Protein AF-0000000084918986 (afdb_homodimer)

Radius of gyration: 19.32 Å; Cα contacts (8 Å, |Δi|>4): 609; chains: 2; bounding box: 44×56×52 Å

Organism: Cellulophaga lytica (strain ATCC 23178 / DSM 7489 / JCM 8516 / NBRC 14961 / NCIMB 1423 / VKM B-1433 / Cy l20) (NCBI:txid867900)

Secondary structure (DSSP, 8-state):
-HHHHHHHHHHHHHHHHHHHHHHHHHGGGS-SHHHHHHHHHHHHHHHHHHHHS---SHHHHHHHHHHHHHHHHHHHHHHHHHHTS---HHHHHHHHHHHHTTHHHHS---TTGGGHHHHHHHHHHHHT--TTT--SHHHHHHHHHHHHHHHHHTTTSSTT-TTHHHHHHHHHHHHHHHHHHHHH-/-HHHHHHHHHHHHHHHHHHHHHHHHHTSSS--HHHHHHHHHHHHHHHHHHHHS---HHHHHHHHHHHHHHHHHHHHHHHHHHHTS---HHHHHHHHHHHHTTHHHHS---TTGGGHHHHHHHHHHHHT--TTT--SHHHHHHHHHHHHHHHHHTTTSSTT-TTHHHHHHHHHHHHHHHHHHHHH-

pLDDT: mean 74.97, std 22.88, range [33.72, 98.75]

Foldseek 3Di:
DLVVVLQVLLVVLLVLLVVLLVVCVVCVVPDDDVSVVSLVVSVVSLVVSVVSPPPPDDPLVVLLVVLLVLLLVLQVQLLCCCPVVVDQLVRSLVVQLVVLCCQCVVDPNDPSSNCNSVSSSLSSLLNSDDCVLVVDSVLSNQLSNQLSSSCSSCVVPCVPPPCPSNSSSVSSSSSSSVVVVVVVD/DLVVVLQVLLVVLLVLLVVLLVVCVVPVPPPCCVSVVSLVVNVVSLVVSVPSNPCPDDPLVVLLVVLLVLLLVLQVQLLCCCPVVVDQLVRSLVVQLVVLCCQCVVDPNDPSSNCNSVSSSLSSLLNSDDCVLVVDSVLSNQLSNQLSSSCSSCVVPCVPPPCPSNSSSVSSSSVSSVVVVVVVD

Solvent-accessible surface area (backbone atoms only — not comparable to full-atom values): 17778 Å² total; per-residue (Å²): 114,66,70,60,49,45,51,45,42,40,36,46,40,53,17,44,46,37,33,44,50,21,47,43,61,53,42,56,81,57,90,71,64,62,61,49,50,48,50,50,48,42,52,48,45,50,51,48,47,59,67,63,41,78,67,71,65,75,78,54,48,57,54,48,52,48,40,24,50,34,6,37,50,21,14,52,56,16,29,44,34,27,75,73,67,67,35,54,46,57,35,19,28,12,49,54,20,39,60,40,47,46,44,40,80,75,40,82,81,42,78,68,44,66,44,45,36,60,27,21,37,26,10,10,26,39,15,36,31,30,56,91,80,40,77,46,69,65,52,50,50,46,12,17,48,46,17,19,50,46,48,63,64,35,58,86,51,66,66,50,46,19,13,46,50,17,33,36,13,25,50,9,42,52,49,34,50,51,50,53,55,61,69,73,105,116,65,72,61,49,41,44,40,38,26,27,49,47,55,16,44,42,35,39,48,47,32,48,51,68,66,47,64,85,58,95,57,62,63,57,55,51,48,51,52,47,47,53,47,44,52,49,45,43,60,64,62,38,80,66,71,65,76,76,54,50,55,54,48,52,50,39,24,50,35,6,37,50,22,14,52,55,15,30,45,35,27,75,75,68,66,35,53,46,57,34,21,28,13,50,53,21,40,59,39,47,47,45,41,79,73,39,81,81,42,78,68,43,65,45,45,36,60,28,21,37,27,10,10,28,38,15,36,32,31,56,92,80,39,76,46,69,66,51,52,51,48,11,16,48,46,18,18,51,45,48,63,54,29,60,83,42,66,67,51,46,16,13,45,50,18,34,36,12,26,38,10,41,46,49,32,51,50,51,53,55,60,68,73,105

Sequence (370 aa):
MIKKRVKQLTFSLIILCHLGFLAAILFEKQNNYLVFGFLILALVLLLVTYKKTPVSAKSHTFEHFLTVAFVFLGAIITYVLHTTFNFSTVLAASTVGLLVSFVPNLIKNNTVVNTIPTAVYCGAFVGMTNVSVAPDYVFIALASVFTGLLLVGSKDSFHGVGGKLGTLAFGGVVLAFFITFLLSKMIKKRVKQLTFSLIILCHLGFLAAILFEKQNNYLVFGFLILALVLLLVTYKKTPVSAKSHTFEHFLTVAFVFLGAIITYVLHTTFNFSTVLAASTVGLLVSFVPNLIKNNTVVNTIPTAVYCGAFVGMTNVSVAPDYVFIALASVFTGLLLVGSKDSFHGVGGKLGTLAFGGVVLAFFITFLLSK

Structure (mmCIF, N/CA/C/O backbone):
data_AF-0000000084918986-model_v1
#
loop_
_entity.id
_entity.type
_entity.pdbx_description
1 polymer 'Membrane protein'
#
loop_
_atom_site.group_PDB
_atom_site.id
_atom_site.type_symbol
_atom_site.label_atom_id
_atom_site.label_alt_id
_atom_site.label_comp_id
_atom_site.label_asym_id
_atom_site.label_entity_id
_atom_site.label_seq_id
_atom_site.pdbx_PDB_ins_code
_atom_site.Cartn_x
_atom_site.Cartn_y
_atom_site.Cartn_z
_atom_site.occupancy
_atom_site.B_iso_or_equiv
_atom_site.auth_seq_id
_atom_site.auth_comp_id
_atom_site.auth_asym_id
_atom_site.auth_atom_id
_atom_site.pdbx_PDB_model_num
ATOM 1 N N . MET A 1 1 ? 1.721 30.422 -5.203 1 43.25 1 MET A N 1
ATOM 2 C CA . MET A 1 1 ? 1.725 29.984 -6.602 1 43.25 1 MET A CA 1
ATOM 3 C C . MET A 1 1 ? 2.658 28.797 -6.801 1 43.25 1 MET A C 1
ATOM 5 O O . MET A 1 1 ? 2.311 27.844 -7.492 1 43.25 1 MET A O 1
ATOM 9 N N . ILE A 1 2 ? 3.77 28.766 -6.133 1 42.09 2 ILE A N 1
ATOM 10 C CA . ILE A 1 2 ? 4.828 27.766 -6.277 1 42.09 2 ILE A CA 1
ATOM 11 C C . ILE A 1 2 ? 4.406 26.469 -5.609 1 42.09 2 ILE A C 1
ATOM 13 O O . ILE A 1 2 ? 4.602 25.375 -6.164 1 42.09 2 ILE A O 1
ATOM 17 N N . LYS A 1 3 ? 3.799 26.641 -4.469 1 45.22 3 LYS A N 1
ATOM 18 C CA . LYS A 1 3 ? 3.35 25.453 -3.742 1 45.22 3 LYS A CA 1
ATOM 19 C C . LYS A 1 3 ? 2.305 24.688 -4.547 1 45.22 3 LYS A C 1
ATOM 21 O O . LYS A 1 3 ? 2.297 23.453 -4.543 1 45.22 3 LYS A O 1
ATOM 26 N N . LYS A 1 4 ? 1.514 25.422 -5.258 1 49.19 4 LYS A N 1
ATOM 27 C CA . LYS A 1 4 ? 0.458 24.812 -6.066 1 49.19 4 LYS A CA 1
ATOM 28 C C . LYS A 1 4 ? 1.043 24.047 -7.246 1 49.19 4 LYS A C 1
ATOM 30 O O . LYS A 1 4 ? 0.563 22.953 -7.586 1 49.19 4 LYS A O 1
ATOM 35 N N . ARG A 1 5 ? 2.104 24.516 -7.797 1 44.84 5 ARG A N 1
ATOM 36 C CA . ARG A 1 5 ? 2.697 23.906 -8.977 1 44.84 5 ARG A CA 1
ATOM 37 C C . ARG A 1 5 ? 3.467 22.641 -8.609 1 44.84 5 ARG A C 1
ATOM 39 O O . ARG A 1 5 ? 3.457 21.656 -9.359 1 44.84 5 ARG A O 1
ATOM 46 N N . VAL A 1 6 ? 3.982 22.656 -7.457 1 45.38 6 VAL A N 1
ATOM 47 C CA . VAL A 1 6 ? 4.75 21.5 -7.012 1 45.38 6 VAL A CA 1
ATOM 48 C C . VAL A 1 6 ? 3.803 20.328 -6.734 1 45.38 6 VAL A C 1
ATOM 50 O O . VAL A 1 6 ? 4.105 19.188 -7.074 1 45.38 6 VAL A O 1
ATOM 53 N N . LYS A 1 7 ? 2.695 20.703 -6.188 1 47.03 7 LYS A N 1
ATOM 54 C CA . LYS A 1 7 ? 1.688 19.672 -5.934 1 47.03 7 LYS A CA 1
ATOM 55 C C . LYS A 1 7 ? 1.174 19.078 -7.238 1 47.03 7 LYS A C 1
ATOM 57 O O . LYS A 1 7 ? 1 17.859 -7.34 1 47.03 7 LYS A O 1
ATOM 62 N N . GLN A 1 8 ? 1.012 19.938 -8.156 1 48.75 8 GLN A N 1
ATOM 63 C CA . GLN A 1 8 ? 0.524 19.484 -9.461 1 48.75 8 GLN A CA 1
ATOM 64 C C . GLN A 1 8 ? 1.557 18.594 -10.156 1 48.75 8 GLN A C 1
ATOM 66 O O . GLN A 1 8 ? 1.202 17.609 -10.789 1 48.75 8 GLN A O 1
ATOM 71 N N . LEU A 1 9 ? 2.713 18.953 -9.938 1 45.75 9 LEU A N 1
ATOM 72 C CA . LEU A 1 9 ? 3.783 18.219 -10.594 1 45.75 9 LEU A CA 1
ATOM 73 C C . LEU A 1 9 ? 3.961 16.844 -9.961 1 45.75 9 LEU A C 1
ATOM 75 O O . LEU A 1 9 ? 4.117 15.836 -10.664 1 45.75 9 LEU A O 1
ATOM 79 N N . THR A 1 10 ? 4.023 16.844 -8.688 1 44.16 10 THR A N 1
ATOM 80 C CA . THR A 1 10 ? 4.164 15.562 -8.008 1 44.16 10 THR A CA 1
ATOM 81 C C . THR A 1 10 ? 2.982 14.656 -8.328 1 44.16 10 THR A C 1
ATOM 83 O O . THR A 1 10 ? 3.166 13.461 -8.594 1 44.16 10 THR A O 1
ATOM 86 N N . PHE A 1 11 ? 1.889 15.258 -8.367 1 46.78 11 PHE A N 1
ATOM 87 C CA . PHE A 1 11 ? 0.681 14.523 -8.734 1 46.78 11 PHE A CA 1
ATOM 88 C C . PHE A 1 11 ? 0.771 14.008 -10.164 1 46.78 11 PHE A C 1
ATOM 90 O O . PHE A 1 11 ? 0.436 12.852 -10.43 1 46.78 11 PHE A O 1
ATOM 97 N N . SER A 1 12 ? 1.223 14.867 -10.992 1 43.94 12 SER A N 1
ATOM 98 C CA . SER A 1 12 ? 1.379 14.469 -12.383 1 43.94 12 SER A CA 1
ATOM 99 C C . SER A 1 12 ? 2.416 13.359 -12.531 1 43.94 12 SER A C 1
ATOM 101 O O . SER A 1 12 ? 2.236 12.43 -13.32 1 43.94 12 SER A O 1
ATOM 103 N N . LEU A 1 13 ? 3.355 13.406 -11.727 1 44.53 13 LEU A N 1
ATOM 104 C CA . LEU A 1 13 ? 4.418 12.414 -11.805 1 44.53 13 LEU A CA 1
ATOM 105 C C . LEU A 1 13 ? 3.938 11.062 -11.297 1 44.53 13 LEU A C 1
ATOM 107 O O . LEU A 1 13 ? 4.246 10.023 -11.891 1 44.53 13 LEU A O 1
ATOM 111 N N . ILE A 1 14 ? 3.227 11.125 -10.25 1 45.5 14 ILE A N 1
ATOM 112 C CA . ILE A 1 14 ? 2.686 9.875 -9.727 1 45.5 14 ILE A CA 1
ATOM 113 C C . ILE A 1 14 ? 1.724 9.266 -10.742 1 45.5 14 ILE A C 1
ATOM 115 O O . ILE A 1 14 ? 1.775 8.062 -11.008 1 45.5 14 ILE A O 1
ATOM 119 N N . ILE A 1 15 ? 0.958 10.125 -11.344 1 47.31 15 ILE A N 1
ATOM 120 C CA . ILE A 1 15 ? 0.033 9.656 -12.375 1 47.31 15 ILE A CA 1
ATOM 121 C C . ILE A 1 15 ? 0.816 9.117 -13.57 1 47.31 15 ILE A C 1
ATOM 123 O O . ILE A 1 15 ? 0.481 8.055 -14.109 1 47.31 15 ILE A O 1
ATOM 127 N N . LEU A 1 16 ? 1.76 9.859 -13.93 1 44.25 16 LEU A N 1
ATOM 128 C CA . LEU A 1 16 ? 2.57 9.43 -15.062 1 44.25 16 LEU A CA 1
ATOM 129 C C . LEU A 1 16 ? 3.258 8.102 -14.773 1 44.25 16 LEU A C 1
ATOM 131 O O . LEU A 1 16 ? 3.309 7.223 -15.633 1 44.25 16 LEU A O 1
ATOM 135 N N . CYS A 1 17 ? 3.768 7.934 -13.617 1 42.88 17 CYS A N 1
ATOM 136 C CA . CYS A 1 17 ? 4.434 6.68 -13.281 1 42.88 17 CYS A CA 1
ATOM 137 C C . CYS A 1 17 ? 3.434 5.531 -13.234 1 42.88 17 CYS A C 1
ATOM 139 O O . CYS A 1 17 ? 3.709 4.445 -13.758 1 42.88 17 CYS A O 1
ATOM 141 N N . HIS A 1 18 ? 2.279 5.797 -12.695 1 40.94 18 HIS A N 1
ATOM 142 C CA . HIS A 1 18 ? 1.279 4.734 -12.664 1 40.94 18 HIS A CA 1
ATOM 143 C C . HIS A 1 18 ? 0.779 4.402 -14.062 1 40.94 18 HIS A C 1
ATOM 145 O O . HIS A 1 18 ? 0.618 3.23 -14.406 1 40.94 18 HIS A O 1
ATOM 151 N N . LEU A 1 19 ? 0.587 5.477 -14.852 1 43.47 19 LEU A N 1
ATOM 152 C CA . LEU A 1 19 ? 0.164 5.266 -16.234 1 43.47 19 LEU A CA 1
ATOM 153 C C . LEU A 1 19 ? 1.256 4.562 -17.031 1 43.47 19 LEU A C 1
ATOM 155 O O . LEU A 1 19 ? 0.964 3.717 -17.875 1 43.47 19 LEU A O 1
ATOM 159 N N . GLY A 1 20 ? 2.43 5.031 -16.828 1 42.28 20 GLY A N 1
ATOM 160 C CA . GLY A 1 20 ? 3.529 4.355 -17.5 1 42.28 20 GLY A CA 1
ATOM 161 C C . GLY A 1 20 ? 3.617 2.881 -17.156 1 42.28 20 GLY A C 1
ATOM 162 O O . GLY A 1 20 ? 3.84 2.049 -18.047 1 42.28 20 GLY A O 1
ATOM 163 N N . PHE A 1 21 ? 3.492 2.551 -15.969 1 42.78 21 PHE A N 1
ATOM 164 C CA . PHE A 1 21 ? 3.539 1.161 -15.531 1 42.78 21 PHE A CA 1
ATOM 165 C C . PHE A 1 21 ? 2.418 0.351 -16.172 1 42.78 21 PHE A C 1
ATOM 167 O O . PHE A 1 21 ? 2.641 -0.769 -16.625 1 42.78 21 PHE A O 1
ATOM 174 N N . LEU A 1 22 ? 1.211 0.892 -16.078 1 40.31 22 LEU A N 1
ATOM 175 C CA . LEU A 1 22 ? 0.093 0.232 -16.75 1 40.31 22 LEU A CA 1
ATOM 176 C C . LEU A 1 22 ? 0.38 0.043 -18.234 1 40.31 22 LEU A C 1
ATOM 178 O O . LEU A 1 22 ? 0.102 -1.02 -18.797 1 40.31 22 LEU A O 1
ATOM 182 N N . ALA A 1 23 ? 0.811 1.113 -18.875 1 38.53 23 ALA A N 1
ATOM 183 C CA . ALA A 1 23 ? 1.188 0.997 -20.281 1 38.53 23 ALA A CA 1
ATOM 184 C C . ALA A 1 23 ? 2.238 -0.091 -20.484 1 38.53 23 ALA A C 1
ATOM 186 O O . ALA A 1 23 ? 2.174 -0.856 -21.453 1 38.53 23 ALA A O 1
ATOM 187 N N . ALA A 1 24 ? 3.184 -0.154 -19.641 1 42.16 24 ALA A N 1
ATOM 188 C CA . ALA A 1 24 ? 4.242 -1.15 -19.797 1 42.16 24 ALA A CA 1
ATOM 189 C C . ALA A 1 24 ? 3.684 -2.564 -19.672 1 42.16 24 ALA A C 1
ATOM 191 O O . ALA A 1 24 ? 4.113 -3.475 -20.375 1 42.16 24 ALA A O 1
ATOM 192 N N . ILE A 1 25 ?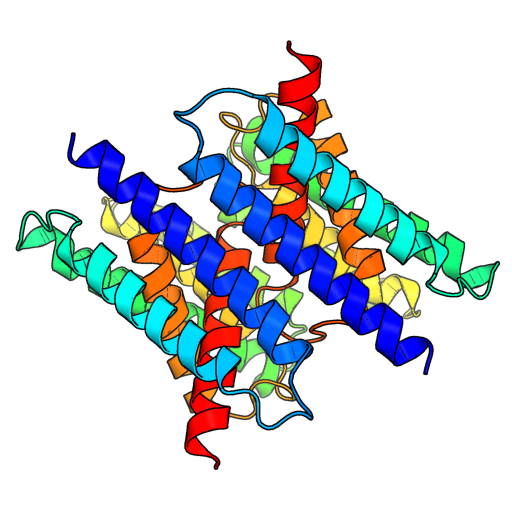 2.881 -2.779 -18.766 1 39.97 25 ILE A N 1
ATOM 193 C CA . ILE A 1 25 ? 2.236 -4.082 -18.625 1 39.97 25 ILE A CA 1
ATOM 194 C C . ILE A 1 25 ? 1.457 -4.418 -19.891 1 39.97 25 ILE A C 1
ATOM 196 O O . ILE A 1 25 ? 1.495 -5.555 -20.359 1 39.97 25 ILE A O 1
ATOM 200 N N . LEU A 1 26 ? 0.626 -3.469 -20.266 1 36.94 26 LEU A N 1
ATOM 201 C CA . LEU A 1 26 ? -0.193 -3.723 -21.453 1 36.94 26 LEU A CA 1
ATOM 202 C C . LEU A 1 26 ? 0.678 -3.881 -22.688 1 36.94 26 LEU A C 1
ATOM 204 O O . LEU A 1 26 ? 0.345 -4.656 -23.594 1 36.94 26 LEU A O 1
ATOM 208 N N . PHE A 1 27 ? 1.591 -3.002 -22.781 1 35.88 27 PHE A N 1
ATOM 209 C CA . PHE A 1 27 ? 2.441 -3.133 -23.969 1 35.88 27 PHE A CA 1
ATOM 210 C C . PHE A 1 27 ? 3.5 -4.207 -23.75 1 35.88 27 PHE A C 1
ATOM 212 O O . PHE A 1 27 ? 4.473 -4.285 -24.5 1 35.88 27 PHE A O 1
ATOM 219 N N . GLU A 1 28 ? 3.457 -4.887 -22.859 1 36.81 28 GLU A N 1
ATOM 220 C CA . GLU A 1 28 ? 4.449 -5.949 -22.719 1 36.81 28 GLU A CA 1
ATOM 221 C C . GLU A 1 28 ? 4.527 -6.797 -23.984 1 36.81 28 GLU A C 1
ATOM 223 O O . GLU A 1 28 ? 5.535 -7.461 -24.234 1 36.81 28 GLU A O 1
ATOM 228 N N . LYS A 1 29 ? 3.508 -7.055 -24.609 1 37.28 29 LYS A N 1
ATOM 229 C CA . LYS A 1 29 ? 3.854 -7.918 -25.734 1 37.28 29 LYS A CA 1
ATOM 230 C C . LYS A 1 29 ? 4.594 -7.141 -26.812 1 37.28 29 LYS A C 1
ATOM 232 O O . LYS A 1 29 ? 5.102 -7.73 -27.766 1 37.28 29 LYS A O 1
ATOM 237 N N . GLN A 1 30 ? 4.164 -5.82 -27.047 1 33.72 30 GLN A N 1
ATOM 238 C CA . GLN A 1 30 ? 4.785 -5.223 -28.219 1 33.72 30 GLN A CA 1
ATOM 239 C C . GLN A 1 30 ? 6.172 -4.676 -27.906 1 33.72 30 GLN A C 1
ATOM 241 O O . GLN A 1 30 ? 6.453 -4.332 -26.75 1 33.72 30 GLN A O 1
ATOM 246 N N . ASN A 1 31 ? 7.148 -4.422 -28.797 1 37.84 31 ASN A N 1
ATOM 247 C CA . ASN A 1 31 ? 8.523 -3.945 -28.906 1 37.84 31 ASN A CA 1
ATOM 248 C C . ASN A 1 31 ? 8.734 -2.664 -28.109 1 37.84 31 ASN A C 1
ATOM 250 O O . ASN A 1 31 ? 7.773 -1.976 -27.75 1 37.84 31 ASN A O 1
ATOM 254 N N . ASN A 1 32 ? 9.984 -1.828 -27.938 1 38.41 32 ASN A N 1
ATOM 255 C CA . ASN A 1 32 ? 11.039 -1.172 -27.172 1 38.41 32 ASN A CA 1
ATOM 256 C C . ASN A 1 32 ? 10.656 0.257 -26.797 1 38.41 32 ASN A C 1
ATOM 258 O O . ASN A 1 32 ? 10.852 0.681 -25.656 1 38.41 32 ASN A O 1
ATOM 262 N N . TYR A 1 33 ? 10.656 1.163 -27.656 1 43.88 33 TYR A N 1
ATOM 263 C CA . TYR A 1 33 ? 11.172 2.527 -27.594 1 43.88 33 TYR A CA 1
ATOM 264 C C . TYR A 1 33 ? 10.188 3.445 -26.875 1 43.88 33 TYR A C 1
ATOM 266 O O . TYR A 1 33 ? 10.602 4.391 -26.188 1 43.88 33 TYR A O 1
ATOM 274 N N . LEU A 1 34 ? 9.016 3.047 -26.906 1 42.09 34 LEU A N 1
ATOM 275 C CA . LEU A 1 34 ? 8.016 3.959 -26.375 1 42.09 34 LEU A CA 1
ATOM 276 C C . LEU A 1 34 ? 7.914 3.82 -24.859 1 42.09 34 LEU A C 1
ATOM 278 O O . LEU A 1 34 ? 7.758 4.816 -24.141 1 42.09 34 LEU A O 1
ATOM 282 N N . VAL A 1 35 ? 8.078 2.654 -24.453 1 46.78 35 VAL A N 1
ATOM 283 C CA . VAL A 1 35 ? 8.117 2.439 -23.016 1 46.78 35 VAL A CA 1
ATOM 284 C C . VAL A 1 35 ? 9.328 3.145 -22.422 1 46.78 35 VAL A C 1
ATOM 286 O O . VAL A 1 35 ? 9.234 3.773 -21.359 1 46.78 35 VAL A O 1
ATOM 289 N N . PHE A 1 36 ? 10.328 3.076 -23.25 1 44.75 36 PHE A N 1
ATOM 290 C CA . PHE A 1 36 ? 11.562 3.766 -22.875 1 44.75 36 PHE A CA 1
ATOM 291 C C . PHE A 1 36 ? 11.336 5.27 -22.797 1 44.75 36 PHE A C 1
ATOM 293 O O . PHE A 1 36 ? 11.812 5.93 -21.875 1 44.75 36 PHE A O 1
ATOM 300 N N . GLY A 1 37 ? 10.648 5.75 -23.766 1 45.75 37 GLY A N 1
ATOM 301 C CA . GLY A 1 37 ? 10.367 7.176 -23.766 1 45.75 37 GLY A CA 1
ATOM 302 C C . GLY A 1 37 ? 9.531 7.617 -22.578 1 45.75 37 GLY A C 1
ATOM 303 O O . GLY A 1 37 ? 9.82 8.641 -21.953 1 45.75 37 GLY A O 1
ATOM 304 N N . PHE A 1 38 ? 8.727 6.828 -22.203 1 46.78 38 PHE A N 1
ATOM 305 C CA . PHE A 1 38 ? 7.84 7.172 -21.094 1 46.78 38 PHE A CA 1
ATOM 306 C C . PHE A 1 38 ? 8.594 7.145 -19.766 1 46.78 38 PHE A C 1
ATOM 308 O O . PHE A 1 38 ? 8.383 8.016 -18.922 1 46.78 38 PHE A O 1
ATOM 315 N N . LEU A 1 39 ? 9.492 6.207 -19.734 1 46.97 39 LEU A N 1
ATOM 316 C CA . LEU A 1 39 ? 10.297 6.098 -18.516 1 46.97 39 LEU A CA 1
ATOM 317 C C . LEU A 1 39 ? 11.227 7.293 -18.375 1 46.97 39 LEU A C 1
ATOM 319 O O . LEU A 1 39 ? 11.391 7.832 -17.281 1 46.97 39 LEU A O 1
ATOM 323 N N . ILE A 1 40 ? 11.758 7.699 -19.484 1 50.25 40 ILE A N 1
ATOM 324 C CA . ILE A 1 40 ? 12.609 8.883 -19.5 1 50.25 40 ILE A CA 1
ATOM 325 C C . ILE A 1 40 ? 11.797 10.117 -19.094 1 50.25 40 ILE A C 1
ATOM 327 O O . ILE A 1 40 ? 12.25 10.938 -18.297 1 50.25 40 ILE A O 1
ATOM 331 N N . LEU A 1 41 ? 10.664 10.07 -19.531 1 49.53 41 LEU A N 1
ATOM 332 C CA . LEU A 1 41 ? 9.82 11.219 -19.234 1 49.53 41 LEU A CA 1
ATOM 333 C C . LEU A 1 41 ? 9.453 11.258 -17.75 1 49.53 41 LEU A C 1
ATOM 335 O O . LEU A 1 41 ? 9.492 12.32 -17.125 1 49.53 41 LEU A O 1
ATOM 339 N N . ALA A 1 42 ? 9.234 10.133 -17.266 1 46.94 42 ALA A N 1
ATOM 340 C CA . ALA A 1 42 ? 8.898 10.055 -15.844 1 46.94 42 ALA A CA 1
ATOM 341 C C . ALA A 1 42 ? 10.086 10.461 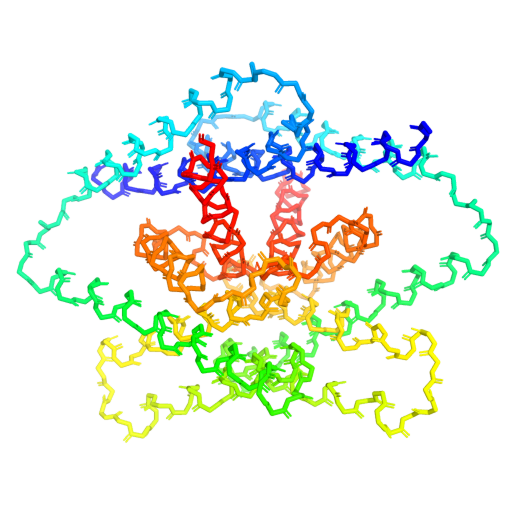-14.977 1 46.94 42 ALA A C 1
ATOM 343 O O . ALA A 1 42 ? 9.922 11.18 -13.984 1 46.94 42 ALA A O 1
ATOM 344 N N . LEU A 1 43 ? 11.281 10.039 -15.375 1 49.31 43 LEU A N 1
ATOM 345 C CA . LEU A 1 43 ? 12.508 10.391 -14.672 1 49.31 43 LEU A CA 1
ATOM 346 C C . LEU A 1 43 ? 12.766 11.891 -14.75 1 49.31 43 LEU A C 1
ATOM 348 O O . LEU A 1 43 ? 13.148 12.508 -13.758 1 49.31 43 LEU A O 1
ATOM 352 N N . VAL A 1 44 ? 12.531 12.406 -15.898 1 50.31 44 VAL A N 1
ATOM 353 C CA . VAL A 1 44 ? 12.734 13.836 -16.094 1 50.31 44 VAL A CA 1
ATOM 354 C C . VAL A 1 44 ? 11.742 14.617 -15.227 1 50.31 44 VAL A C 1
ATOM 356 O O . VAL A 1 44 ? 12.109 15.594 -14.57 1 50.31 44 VAL A O 1
ATOM 359 N N . LEU A 1 45 ? 10.617 14.07 -15.219 1 48.19 45 LEU A N 1
ATOM 360 C CA . LEU A 1 45 ? 9.602 14.766 -14.445 1 48.19 45 LEU A CA 1
ATOM 361 C C . LEU A 1 45 ? 9.914 14.711 -12.953 1 48.19 45 LEU A C 1
ATOM 363 O O . LEU A 1 45 ? 9.719 15.695 -12.234 1 48.19 45 LEU A O 1
ATOM 367 N N . LEU A 1 46 ? 10.445 13.57 -12.602 1 48.91 46 LEU A N 1
ATOM 368 C CA . LEU A 1 46 ? 10.883 13.453 -11.211 1 48.91 46 LEU A CA 1
ATOM 369 C C . LEU A 1 46 ? 12 14.453 -10.914 1 48.91 46 LEU A C 1
ATOM 371 O O . LEU A 1 46 ? 12.008 15.086 -9.852 1 48.91 46 LEU A O 1
ATOM 375 N N . LEU A 1 47 ? 12.906 14.57 -11.805 1 48.25 47 LEU A N 1
ATOM 376 C CA . LEU A 1 47 ? 14.031 15.484 -11.648 1 48.25 47 LEU A CA 1
ATOM 377 C C . LEU A 1 47 ? 13.555 16.938 -11.625 1 48.25 47 LEU A C 1
ATOM 379 O O . LEU A 1 47 ? 14.047 17.734 -10.836 1 48.25 47 LEU A O 1
ATOM 383 N N . VAL A 1 48 ? 12.641 17.172 -12.477 1 47.44 48 VAL A N 1
ATOM 384 C CA . VAL A 1 48 ? 12.141 18.531 -12.586 1 47.44 48 VAL A CA 1
ATOM 385 C C . VAL A 1 48 ? 11.406 18.922 -11.312 1 47.44 48 VAL A C 1
ATOM 387 O O . VAL A 1 48 ? 11.547 20.047 -10.812 1 47.44 48 VAL A O 1
ATOM 390 N N . THR A 1 49 ? 10.594 18.031 -10.914 1 44.78 49 THR A N 1
ATOM 391 C CA . THR A 1 49 ? 9.883 18.328 -9.68 1 44.78 49 THR A CA 1
ATOM 392 C C . THR A 1 49 ? 10.859 18.547 -8.523 1 44.78 49 THR A C 1
ATOM 394 O O . THR A 1 49 ? 10.602 19.344 -7.625 1 44.78 49 THR A O 1
ATOM 397 N N . TYR A 1 50 ? 11.867 17.703 -8.531 1 46.31 50 TYR A N 1
ATOM 398 C CA . TYR A 1 50 ? 12.914 17.859 -7.531 1 46.31 50 TYR A CA 1
ATOM 399 C C . TYR A 1 50 ? 13.531 19.25 -7.59 1 46.31 50 TYR A C 1
ATOM 401 O O . TYR A 1 50 ? 13.805 19.859 -6.551 1 46.31 50 TYR A O 1
ATOM 409 N N . LYS A 1 51 ? 13.828 19.641 -8.734 1 44.84 51 LYS A N 1
ATOM 410 C CA . LYS A 1 51 ? 14.492 20.922 -8.883 1 44.84 51 LYS A CA 1
ATOM 411 C C . LYS A 1 51 ? 13.555 22.078 -8.516 1 44.84 51 LYS A C 1
ATOM 413 O O . LYS A 1 51 ? 14 23.125 -8.047 1 44.84 51 LYS A O 1
ATOM 418 N N . LYS A 1 52 ? 12.375 21.969 -8.859 1 43.62 52 LYS A N 1
ATOM 419 C CA . LYS A 1 52 ? 11.516 23.141 -8.727 1 43.62 52 LYS A CA 1
ATOM 420 C C . LYS A 1 52 ? 10.992 23.281 -7.301 1 43.62 52 LYS A C 1
ATOM 422 O O . LYS A 1 52 ? 10.328 24.266 -6.969 1 43.62 52 LYS A O 1
ATOM 427 N N . THR A 1 53 ? 10.867 22.234 -6.609 1 43.5 53 THR A N 1
ATOM 428 C CA . THR A 1 53 ? 10.469 22.469 -5.227 1 43.5 53 THR A CA 1
ATOM 429 C C . THR A 1 53 ? 11.547 23.234 -4.473 1 43.5 53 THR A C 1
ATOM 431 O O . THR A 1 53 ? 12.711 22.828 -4.441 1 43.5 53 THR A O 1
ATOM 434 N N . PRO A 1 54 ? 11.273 24.516 -4.262 1 35.12 54 PRO A N 1
ATOM 435 C CA . PRO A 1 54 ? 12.266 25.281 -3.506 1 35.12 54 PRO A CA 1
ATOM 436 C C . PRO A 1 54 ? 12.688 24.594 -2.215 1 35.12 54 PRO A C 1
ATOM 438 O O . PRO A 1 54 ? 11.844 24.25 -1.381 1 35.12 54 PRO A O 1
ATOM 441 N N . VAL A 1 55 ? 13.672 23.625 -2.275 1 41.28 55 VAL A N 1
ATOM 442 C CA . VAL A 1 55 ? 14.344 23.141 -1.071 1 41.28 55 VAL A CA 1
ATOM 443 C C . VAL A 1 55 ? 14.75 24.328 -0.202 1 41.28 55 VAL A C 1
ATOM 445 O O . VAL A 1 55 ? 15.633 25.109 -0.574 1 41.28 55 VAL A O 1
ATOM 448 N N . SER A 1 56 ? 14.086 25.203 0.335 1 39.81 56 SER A N 1
ATOM 449 C CA . SER A 1 56 ? 14.648 25.984 1.429 1 39.81 56 SER A CA 1
ATOM 450 C C . SER A 1 56 ? 15.602 25.141 2.271 1 39.81 56 SER A C 1
ATOM 452 O O . SER A 1 56 ? 15.258 24.047 2.699 1 39.81 56 SER A O 1
ATOM 454 N N . ALA A 1 57 ? 16.969 25.266 2.268 1 43.06 57 ALA A N 1
ATOM 455 C CA . ALA A 1 57 ? 18.219 24.547 1.997 1 43.06 57 ALA A CA 1
ATOM 456 C C . ALA A 1 57 ? 18.516 23.531 3.096 1 43.06 57 ALA A C 1
ATOM 458 O O . ALA A 1 57 ? 18.812 22.375 2.811 1 43.06 57 ALA A O 1
ATOM 459 N N . LYS A 1 58 ? 19.078 23.875 4.34 1 47.16 58 LYS A N 1
ATOM 460 C CA . LYS A 1 58 ? 19.984 23.094 5.184 1 47.16 58 LYS A CA 1
ATOM 461 C C . LYS A 1 58 ? 19.234 21.984 5.918 1 47.16 58 LYS A C 1
ATOM 463 O O . LYS A 1 58 ? 19.672 20.828 5.898 1 47.16 58 LYS A O 1
ATOM 468 N N . SER A 1 59 ? 18.219 22.281 6.832 1 50.25 59 SER A N 1
ATOM 469 C CA . SER A 1 59 ? 17.531 21.391 7.762 1 50.25 59 SER A CA 1
ATOM 470 C C . SER A 1 59 ? 16.625 20.422 7.023 1 50.2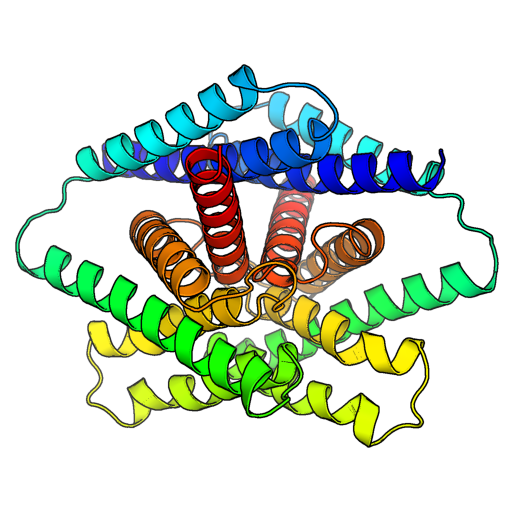5 59 SER A C 1
ATOM 472 O O . SER A 1 59 ? 16.484 19.266 7.434 1 50.25 59 SER A O 1
ATOM 474 N N . HIS A 1 60 ? 16.203 20.75 5.75 1 62.88 60 HIS A N 1
ATOM 475 C CA . HIS A 1 60 ? 15.219 19.969 5.016 1 62.88 60 HIS A CA 1
ATOM 476 C C . HIS A 1 60 ? 15.883 18.859 4.207 1 62.88 60 HIS A C 1
ATOM 478 O O . HIS A 1 60 ? 15.328 17.766 4.07 1 62.88 60 HIS A O 1
ATOM 484 N N . THR A 1 61 ? 17.188 19.062 4.012 1 69.44 61 THR A N 1
ATOM 485 C CA . THR A 1 61 ? 17.875 18.062 3.197 1 69.44 61 THR A CA 1
ATOM 486 C C . THR A 1 61 ? 18.188 16.812 4.023 1 69.44 61 THR A C 1
ATOM 488 O O . THR A 1 61 ? 18.016 15.695 3.551 1 69.44 61 THR A O 1
ATOM 491 N N . PHE A 1 62 ? 18.625 17.047 5.234 1 73.69 62 PHE A N 1
ATOM 492 C CA . PHE A 1 62 ? 18.969 15.914 6.094 1 73.69 62 PHE A CA 1
ATOM 493 C C . PHE A 1 62 ? 17.75 15.062 6.383 1 73.69 62 PHE A C 1
ATOM 495 O O . PHE A 1 62 ? 17.828 13.828 6.395 1 73.69 62 PHE A O 1
ATOM 502 N N . GLU A 1 63 ? 16.672 15.68 6.562 1 83.06 63 GLU A N 1
ATOM 503 C CA . GLU A 1 63 ? 15.422 14.961 6.828 1 83.06 63 GLU A CA 1
ATOM 504 C C . GLU A 1 63 ? 15.008 14.109 5.637 1 83.06 63 GLU A C 1
ATOM 506 O O . GLU A 1 63 ? 14.484 13 5.809 1 83.06 63 GLU A O 1
ATOM 511 N N . HIS A 1 64 ? 15.289 14.602 4.461 1 85.56 64 HIS A N 1
ATOM 512 C CA . HIS A 1 64 ? 14.977 13.859 3.25 1 85.56 64 HIS A CA 1
ATOM 513 C C . HIS A 1 64 ? 15.859 12.617 3.119 1 85.56 64 HIS A C 1
ATOM 515 O O . HIS A 1 64 ? 15.375 11.539 2.76 1 85.56 64 HIS A O 1
ATOM 521 N N . PHE A 1 65 ? 17.109 12.812 3.477 1 83.56 65 PHE A N 1
ATOM 522 C CA . PHE A 1 65 ? 18.031 11.688 3.428 1 83.56 65 PHE A CA 1
ATOM 523 C C . PHE A 1 65 ? 17.641 10.617 4.441 1 83.56 65 PHE A C 1
ATOM 525 O O . PHE A 1 65 ? 17.688 9.43 4.141 1 83.56 65 PHE A O 1
ATOM 532 N N . LEU A 1 66 ? 17.25 11.031 5.57 1 89.44 66 LEU A N 1
ATOM 533 C CA . LEU A 1 66 ? 16.844 10.094 6.613 1 89.44 66 LEU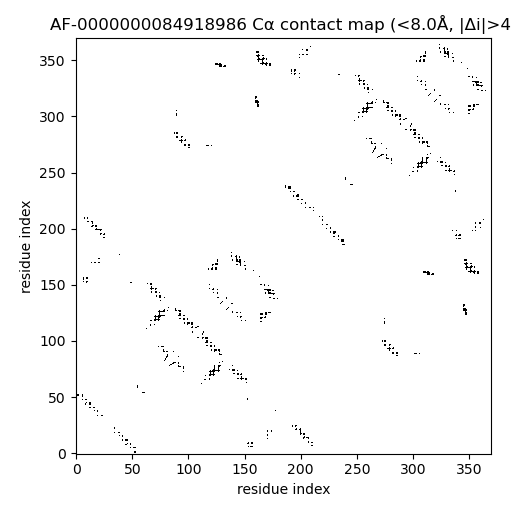 A CA 1
ATOM 534 C C . LEU A 1 66 ? 15.594 9.328 6.203 1 89.44 66 LEU A C 1
ATOM 536 O O . LEU A 1 66 ? 15.484 8.125 6.457 1 89.44 66 LEU A O 1
ATOM 540 N N . THR A 1 67 ? 14.742 10.039 5.559 1 93.75 67 THR A N 1
ATOM 541 C CA . THR A 1 67 ? 13.516 9.398 5.082 1 93.75 67 THR A CA 1
ATOM 542 C C . THR A 1 67 ? 13.844 8.266 4.109 1 93.75 67 THR A C 1
ATOM 544 O O . THR A 1 67 ? 13.336 7.152 4.254 1 93.75 67 THR A O 1
ATOM 547 N N . VAL A 1 68 ? 14.695 8.516 3.18 1 91.88 68 VAL A N 1
ATOM 548 C CA . VAL A 1 68 ? 15.086 7.508 2.197 1 91.88 68 VAL A CA 1
ATOM 549 C C . VAL A 1 68 ? 15.797 6.352 2.896 1 91.88 68 VAL A C 1
ATOM 551 O O . VAL A 1 68 ? 15.555 5.188 2.582 1 91.88 68 VAL A O 1
ATOM 554 N N . ALA A 1 69 ? 16.594 6.672 3.877 1 92.06 69 ALA A N 1
ATOM 555 C CA . ALA A 1 69 ? 17.328 5.652 4.625 1 92.06 69 ALA A CA 1
ATOM 556 C C . ALA A 1 69 ? 16.375 4.746 5.395 1 92.06 69 ALA A C 1
ATOM 558 O O . ALA A 1 69 ? 16.562 3.529 5.449 1 92.06 69 ALA A O 1
ATOM 559 N N . PHE A 1 70 ? 15.398 5.32 5.984 1 95.69 70 PHE A N 1
ATOM 560 C CA . PHE A 1 70 ? 14.445 4.531 6.758 1 95.69 70 PHE A CA 1
ATOM 561 C C . PHE A 1 70 ? 13.578 3.672 5.84 1 95.69 70 PHE A C 1
ATOM 563 O O . PHE A 1 70 ? 13.195 2.561 6.207 1 95.69 70 PHE A O 1
ATOM 570 N N . VAL A 1 71 ? 13.227 4.207 4.609 1 97.69 71 VAL A N 1
ATOM 571 C CA . VAL A 1 71 ? 12.531 3.389 3.627 1 97.69 71 VAL A CA 1
ATOM 572 C C . VAL A 1 71 ? 13.383 2.182 3.252 1 97.69 71 VAL A C 1
ATOM 574 O O . VAL A 1 71 ? 12.891 1.056 3.191 1 97.69 71 VAL A O 1
ATOM 577 N N . PHE A 1 72 ? 14.672 2.445 3.092 1 95.5 72 PHE A N 1
ATOM 578 C CA . PHE A 1 72 ? 15.617 1.387 2.771 1 95.5 72 PHE A CA 1
ATOM 579 C C . PHE A 1 72 ? 15.672 0.349 3.887 1 95.5 72 PHE A C 1
ATOM 581 O O . PHE A 1 72 ? 15.633 -0.855 3.623 1 95.5 72 PHE A O 1
ATOM 588 N N . LEU A 1 73 ? 15.734 0.769 5.082 1 95.25 73 LEU A N 1
ATOM 589 C CA . LEU A 1 73 ? 15.797 -0.123 6.234 1 95.25 73 LEU A CA 1
ATOM 590 C C . LEU A 1 73 ? 14.547 -0.994 6.312 1 95.25 73 LEU A C 1
ATOM 592 O O . LEU A 1 73 ? 14.641 -2.209 6.5 1 95.25 73 LEU A O 1
ATOM 596 N N . GLY A 1 74 ? 13.383 -0.391 6.176 1 98.44 74 GLY A N 1
ATOM 597 C CA . GLY A 1 74 ? 12.141 -1.146 6.188 1 98.44 74 GLY A CA 1
ATOM 598 C C . GLY A 1 74 ? 12.07 -2.201 5.098 1 98.44 74 GLY A C 1
ATOM 599 O O . GLY A 1 74 ? 11.625 -3.324 5.34 1 98.44 74 GLY A O 1
ATOM 600 N N . ALA A 1 75 ? 12.555 -1.833 3.92 1 97.81 75 ALA A N 1
ATOM 601 C CA . ALA A 1 75 ? 12.531 -2.742 2.775 1 97.81 75 ALA A CA 1
ATOM 602 C C . ALA A 1 75 ? 13.43 -3.955 3.021 1 97.81 75 ALA A C 1
ATOM 604 O O . ALA A 1 75 ? 13 -5.098 2.844 1 97.81 75 ALA A O 1
ATOM 605 N N . ILE A 1 76 ? 14.617 -3.709 3.506 1 94.44 76 ILE A N 1
ATOM 606 C CA . ILE A 1 76 ? 15.602 -4.77 3.689 1 94.44 76 ILE A CA 1
ATOM 607 C C . ILE A 1 76 ? 15.148 -5.703 4.812 1 94.44 76 ILE A C 1
ATOM 609 O O . ILE A 1 76 ? 15.18 -6.926 4.66 1 94.44 76 ILE A O 1
ATOM 613 N N . ILE A 1 77 ? 14.695 -5.184 5.926 1 97.19 77 ILE A N 1
ATOM 614 C CA . ILE A 1 77 ? 14.281 -6.004 7.059 1 97.19 77 ILE A CA 1
ATOM 615 C C . ILE A 1 77 ? 13.102 -6.891 6.652 1 97.19 77 ILE A C 1
ATOM 617 O O . ILE A 1 77 ? 13.094 -8.094 6.938 1 97.19 77 ILE A O 1
ATOM 621 N N . THR A 1 78 ? 12.141 -6.301 5.969 1 98.5 78 THR A N 1
ATOM 622 C CA . THR A 1 78 ? 10.977 -7.059 5.543 1 98.5 78 THR A CA 1
ATOM 623 C C . THR A 1 78 ? 11.367 -8.141 4.543 1 98.5 78 THR A C 1
ATOM 625 O O . THR A 1 78 ? 10.891 -9.281 4.629 1 98.5 78 THR A O 1
ATOM 628 N N . TYR A 1 79 ? 12.25 -7.824 3.635 1 96.56 79 TYR A N 1
ATOM 629 C CA . TYR A 1 79 ? 12.703 -8.781 2.633 1 96.56 79 TYR A CA 1
ATOM 630 C C . TYR A 1 79 ? 13.422 -9.953 3.287 1 96.56 79 TYR A C 1
ATOM 632 O O . TYR A 1 79 ? 13.203 -11.109 2.914 1 96.56 79 TYR A O 1
ATOM 640 N N . VAL A 1 80 ? 14.258 -9.672 4.238 1 93.94 80 VAL A N 1
ATOM 641 C CA . VAL A 1 80 ? 15 -10.711 4.957 1 93.94 80 VAL A CA 1
ATOM 642 C C . VAL A 1 80 ? 14.023 -11.594 5.727 1 93.94 80 VAL A C 1
ATOM 644 O O . VAL A 1 80 ? 14.164 -12.82 5.742 1 93.94 80 VAL A O 1
ATOM 647 N N . LEU A 1 81 ? 13.016 -11.031 6.363 1 96.12 81 LEU A N 1
ATOM 648 C CA . LEU A 1 81 ? 12.039 -11.797 7.133 1 96.12 81 LEU A CA 1
ATOM 649 C C . LEU A 1 81 ? 11.281 -12.773 6.242 1 96.12 81 LEU A C 1
ATOM 651 O O . LEU A 1 81 ? 11.016 -13.914 6.648 1 96.12 81 LEU A O 1
ATOM 655 N N . HIS A 1 82 ? 10.93 -12.266 5.043 1 93.44 82 HIS A N 1
ATOM 656 C CA . HIS A 1 82 ? 10.141 -13.109 4.156 1 93.44 82 HIS A CA 1
ATOM 657 C C . HIS A 1 82 ? 11.016 -14.141 3.445 1 93.44 82 HIS A C 1
ATOM 659 O O . HIS A 1 82 ? 10.648 -15.305 3.34 1 93.44 82 HIS A O 1
ATOM 665 N N . THR A 1 83 ? 12.25 -13.859 2.971 1 91.94 83 THR A N 1
ATOM 666 C CA . THR A 1 83 ? 13.078 -14.734 2.146 1 91.94 83 THR A CA 1
ATOM 667 C C . THR A 1 83 ? 13.945 -15.633 3.018 1 91.94 83 THR A C 1
ATOM 669 O O . THR A 1 83 ? 14.25 -16.766 2.641 1 91.94 83 THR A O 1
ATOM 672 N N . THR A 1 84 ? 14.422 -15.18 4.148 1 90.88 84 THR A N 1
ATOM 673 C CA . THR A 1 84 ? 15.352 -15.93 4.988 1 90.88 84 THR A CA 1
ATOM 674 C C . THR A 1 84 ? 14.609 -16.625 6.121 1 90.88 84 THR A C 1
ATOM 676 O O . THR A 1 84 ? 14.898 -17.781 6.441 1 90.88 84 THR A O 1
ATOM 679 N N . PHE A 1 85 ? 13.539 -16.031 6.738 1 94.81 85 PHE A N 1
ATOM 680 C CA . PHE A 1 85 ? 12.867 -16.594 7.898 1 94.81 85 PHE A CA 1
ATOM 681 C C . PHE A 1 85 ? 11.523 -17.203 7.504 1 94.81 85 PHE A C 1
ATOM 683 O O . PHE A 1 85 ? 10.75 -17.609 8.367 1 94.81 85 PHE A O 1
ATOM 690 N N . ASN A 1 86 ? 11.117 -17.172 6.246 1 94.19 86 ASN A N 1
ATOM 691 C CA . ASN A 1 86 ? 9.969 -17.828 5.652 1 94.19 86 ASN A CA 1
ATOM 692 C C . ASN A 1 86 ? 8.656 -17.266 6.191 1 94.19 86 ASN A C 1
ATOM 694 O O . ASN A 1 86 ? 7.691 -18.016 6.391 1 94.19 86 ASN A O 1
ATOM 698 N N . PHE A 1 87 ? 8.688 -16 6.555 1 95.94 87 PHE A N 1
ATOM 699 C CA . PHE A 1 87 ? 7.43 -15.32 6.863 1 95.94 87 PHE A CA 1
ATOM 700 C C . PHE A 1 87 ? 6.594 -15.133 5.605 1 95.94 87 PHE A C 1
ATOM 702 O O . PHE A 1 87 ? 7.137 -14.992 4.508 1 95.94 87 PHE A O 1
ATOM 709 N N . SER A 1 88 ? 5.234 -15.227 5.746 1 95.19 88 SER A N 1
ATOM 710 C CA . SER A 1 88 ? 4.43 -14.719 4.641 1 95.19 88 SER A CA 1
ATOM 711 C C . SER A 1 88 ? 4.684 -13.227 4.418 1 95.19 88 SER A C 1
ATOM 713 O O . SER A 1 88 ? 5.176 -12.539 5.312 1 95.19 88 SER A O 1
ATOM 715 N N . THR A 1 89 ? 4.457 -12.703 3.275 1 95.81 89 THR A N 1
ATOM 716 C CA . THR A 1 89 ? 4.711 -11.305 2.936 1 95.81 89 THR A CA 1
ATOM 717 C C . THR A 1 89 ? 3.934 -10.375 3.857 1 95.81 89 THR A C 1
ATOM 719 O O . THR A 1 89 ? 4.48 -9.391 4.363 1 95.81 89 THR A O 1
ATOM 722 N N . VAL A 1 90 ? 2.658 -10.734 4.121 1 97.06 90 VAL A N 1
ATOM 723 C CA . VAL A 1 90 ? 1.806 -9.922 4.984 1 97.06 90 VAL A CA 1
ATOM 724 C C . VAL A 1 90 ? 2.348 -9.945 6.41 1 97.06 90 VAL A C 1
ATOM 726 O O . VAL A 1 90 ? 2.434 -8.906 7.066 1 97.06 90 VAL A O 1
ATOM 729 N N . LEU A 1 91 ? 2.766 -11.109 6.883 1 97.69 91 LEU A N 1
ATOM 730 C CA . LEU A 1 91 ? 3.324 -11.258 8.219 1 97.69 91 LEU A CA 1
ATOM 731 C C . LEU A 1 91 ? 4.605 -10.445 8.367 1 97.69 91 LEU A C 1
ATOM 733 O O . LEU A 1 91 ? 4.797 -9.75 9.367 1 97.69 91 LEU A O 1
ATOM 737 N N . ALA A 1 92 ? 5.469 -10.508 7.422 1 98.19 92 ALA A N 1
ATOM 738 C CA . ALA A 1 92 ? 6.742 -9.789 7.449 1 98.19 92 ALA A CA 1
ATOM 739 C C . ALA A 1 92 ? 6.516 -8.281 7.512 1 98.19 92 ALA A C 1
ATOM 741 O O . ALA A 1 92 ? 7.047 -7.605 8.391 1 98.19 92 ALA A O 1
ATOM 742 N N . ALA A 1 93 ? 5.676 -7.746 6.609 1 98.31 93 ALA A N 1
ATOM 743 C CA . ALA A 1 93 ? 5.414 -6.309 6.539 1 98.31 93 ALA A CA 1
ATOM 744 C C . ALA A 1 93 ? 4.719 -5.816 7.805 1 98.31 93 ALA A C 1
ATOM 746 O O . ALA A 1 93 ? 5.055 -4.754 8.328 1 98.31 93 ALA A O 1
ATOM 747 N N . SER A 1 94 ? 3.744 -6.621 8.312 1 98.56 94 SER A N 1
ATOM 748 C CA . SER A 1 94 ? 2.998 -6.227 9.5 1 98.56 94 SER A CA 1
ATOM 749 C C . SER A 1 94 ? 3.881 -6.258 10.742 1 98.56 94 SER A C 1
ATOM 751 O O . SER A 1 94 ? 3.707 -5.449 11.656 1 98.56 94 SER A O 1
ATOM 753 N N . THR A 1 95 ? 4.805 -7.215 10.836 1 98.38 95 THR A N 1
ATOM 754 C CA . THR A 1 95 ? 5.742 -7.273 11.953 1 98.38 95 THR A CA 1
ATOM 755 C C . THR A 1 95 ? 6.629 -6.035 11.977 1 98.38 95 THR A C 1
ATOM 757 O O . THR A 1 95 ? 6.785 -5.398 13.023 1 98.38 95 THR A O 1
ATOM 760 N N . VAL A 1 96 ? 7.176 -5.66 10.859 1 98.56 96 VAL A N 1
ATOM 761 C CA . VAL A 1 96 ? 8.031 -4.477 10.758 1 98.56 96 VAL A CA 1
ATOM 762 C C . VAL A 1 96 ? 7.223 -3.229 11.109 1 98.56 96 VAL A C 1
ATOM 764 O O . VAL A 1 96 ? 7.672 -2.393 11.898 1 98.56 96 VAL A O 1
ATOM 767 N N . GLY A 1 97 ? 6 -3.082 10.516 1 98.5 97 GLY A N 1
ATOM 768 C CA . GLY A 1 97 ? 5.141 -1.943 10.805 1 98.5 97 GLY A CA 1
ATOM 769 C C . GLY A 1 97 ? 4.77 -1.83 12.273 1 98.5 97 GLY A C 1
ATOM 770 O O . GLY A 1 97 ? 4.789 -0.736 12.836 1 98.5 97 GLY A O 1
ATOM 771 N N . LEU A 1 98 ? 4.445 -2.98 12.883 1 98.06 98 LEU A N 1
ATOM 772 C CA . LEU A 1 98 ? 4.062 -2.996 14.289 1 98.06 98 LEU A CA 1
ATOM 773 C C . LEU A 1 98 ? 5.219 -2.545 15.172 1 98.06 98 LEU A C 1
ATOM 775 O O . LEU A 1 98 ? 5.047 -1.674 16.031 1 98.06 98 LEU A O 1
ATOM 779 N N . LEU A 1 99 ? 6.348 -3.055 15 1 97.38 99 LEU A N 1
ATOM 780 C CA . LEU A 1 99 ? 7.504 -2.758 15.836 1 97.38 99 LEU A CA 1
ATOM 781 C C . LEU A 1 99 ? 7.914 -1.295 15.695 1 97.38 99 LEU A C 1
ATOM 783 O O . LEU A 1 99 ? 8.203 -0.628 16.688 1 97.38 99 LEU A O 1
ATOM 787 N N . VAL A 1 100 ? 7.918 -0.799 14.461 1 97.06 100 VAL A N 1
ATOM 788 C CA . VAL A 1 100 ? 8.43 0.547 14.234 1 97.06 100 VAL A CA 1
ATOM 789 C C . VAL A 1 100 ? 7.43 1.577 14.758 1 97.06 100 VAL A C 1
ATOM 791 O O . VAL A 1 100 ? 7.797 2.723 15.031 1 97.06 100 VAL A O 1
ATOM 794 N N . SER A 1 101 ? 6.148 1.206 14.875 1 96.38 101 SER A N 1
ATOM 795 C CA . SER A 1 101 ? 5.113 2.123 15.336 1 96.38 101 SER A CA 1
ATOM 796 C C . SER A 1 101 ? 5.359 2.549 16.781 1 96.38 101 SER A C 1
ATOM 798 O O . SER A 1 101 ? 4.84 3.574 17.234 1 96.38 101 SER A O 1
ATOM 800 N N . PHE A 1 102 ? 6.172 1.874 17.547 1 94.94 102 PHE A N 1
ATOM 801 C CA . PHE A 1 102 ? 6.434 2.188 18.938 1 94.94 102 PHE A CA 1
ATOM 802 C C . PHE A 1 102 ? 7.684 3.043 19.078 1 94.94 102 PHE A C 1
ATOM 804 O O . PHE A 1 102 ? 7.98 3.551 20.172 1 94.94 102 PHE A O 1
ATOM 811 N N . VAL A 1 103 ? 8.367 3.27 18.031 1 92.62 103 VAL A N 1
ATOM 812 C CA . VAL A 1 103 ? 9.641 3.994 18.062 1 92.62 103 VAL A CA 1
ATOM 813 C C . VAL A 1 103 ? 9.406 5.414 18.562 1 92.62 103 VAL A C 1
ATOM 815 O O . VAL A 1 103 ? 10.148 5.898 19.422 1 92.62 103 VAL A O 1
ATOM 818 N N . PRO A 1 104 ? 8.359 6.191 18.094 1 90.75 104 PRO A N 1
ATOM 819 C CA . PRO A 1 104 ? 8.156 7.547 18.609 1 90.75 104 PRO A CA 1
ATOM 820 C C . PRO A 1 104 ? 7.871 7.574 20.109 1 90.75 104 PRO A C 1
ATOM 822 O O . PRO A 1 104 ? 8.164 8.57 20.781 1 90.75 104 PRO A O 1
ATOM 825 N N . ASN A 1 105 ? 7.262 6.5 20.641 1 89.38 105 ASN A N 1
ATOM 826 C CA . ASN A 1 105 ? 6.977 6.426 22.062 1 89.38 105 ASN A CA 1
ATOM 827 C C . ASN A 1 105 ? 8.234 6.145 22.875 1 89.38 105 ASN A C 1
ATOM 829 O O . ASN A 1 105 ? 8.312 6.484 24.062 1 89.38 105 ASN A O 1
ATOM 833 N N . LEU A 1 106 ? 9.211 5.562 22.281 1 88.81 106 LEU A N 1
ATOM 834 C CA . LEU A 1 106 ? 10.414 5.129 22.984 1 88.81 106 LEU A CA 1
ATOM 835 C C . LEU A 1 106 ? 11.508 6.188 22.891 1 88.81 106 LEU A C 1
ATOM 837 O O . LEU A 1 106 ? 12.359 6.285 23.781 1 88.81 106 LEU A O 1
ATOM 841 N N . ILE A 1 107 ? 11.5 6.891 21.812 1 82.5 107 ILE A N 1
ATOM 842 C CA . ILE A 1 107 ? 12.539 7.887 21.578 1 82.5 107 ILE A CA 1
ATOM 843 C C . ILE A 1 107 ? 11.953 9.289 21.75 1 82.5 107 ILE A C 1
ATOM 845 O O . ILE A 1 107 ? 10.758 9.5 21.531 1 82.5 107 ILE A O 1
ATOM 849 N N . LYS A 1 108 ? 12.688 10.195 22.188 1 76.38 108 LYS A N 1
ATOM 850 C CA . LYS A 1 108 ? 12.242 11.57 22.391 1 76.38 108 LYS A CA 1
ATOM 851 C C . LYS A 1 108 ? 11.477 12.078 21.172 1 76.38 108 LYS A C 1
ATOM 853 O O . LYS A 1 108 ? 11.938 11.945 20.031 1 76.38 108 LYS A O 1
ATOM 858 N N . ASN A 1 109 ? 10.375 12.523 21.391 1 69.38 109 ASN A N 1
ATOM 859 C CA . ASN A 1 109 ? 9.414 12.977 20.391 1 69.38 109 ASN A CA 1
ATOM 860 C C . ASN A 1 109 ? 9.898 14.242 19.672 1 69.38 109 ASN A C 1
ATOM 862 O O . ASN A 1 109 ? 9.938 15.312 20.281 1 69.38 109 ASN A O 1
ATOM 866 N N . ASN A 1 110 ? 10.523 13.992 18.453 1 81.25 110 ASN A N 1
ATOM 867 C CA . ASN A 1 110 ? 10.781 15.117 17.562 1 81.25 110 ASN A CA 1
ATOM 868 C C . ASN A 1 110 ? 10.156 14.898 16.188 1 81.25 110 ASN A C 1
ATOM 870 O O . ASN A 1 110 ? 9.531 13.867 15.945 1 81.25 110 ASN A O 1
ATOM 874 N N . THR A 1 111 ? 10.32 15.852 15.414 1 79.88 111 THR A N 1
ATOM 875 C CA . THR A 1 111 ? 9.648 15.859 14.125 1 79.88 111 THR A CA 1
ATOM 876 C C . THR A 1 111 ? 10.141 14.711 13.25 1 79.88 111 THR A C 1
ATOM 878 O O . THR A 1 111 ? 9.352 14.039 12.586 1 79.88 111 THR A O 1
ATOM 881 N N . VAL A 1 112 ? 11.438 14.43 13.367 1 79.94 112 VAL A N 1
ATOM 882 C CA . VAL A 1 112 ? 12.039 13.383 12.547 1 79.94 112 VAL A CA 1
ATOM 883 C C . VAL A 1 112 ? 11.578 12.008 13.039 1 79.94 112 VAL A C 1
ATOM 885 O O . VAL A 1 112 ? 11.219 11.148 12.242 1 79.94 112 VAL A O 1
ATOM 888 N N . VAL A 1 113 ? 11.523 11.852 14.328 1 88.5 113 VAL A N 1
ATOM 889 C CA . VAL A 1 113 ? 11.164 10.578 14.945 1 88.5 113 VAL A CA 1
ATOM 890 C C . VAL A 1 113 ? 9.719 10.227 14.609 1 88.5 113 VAL A C 1
ATOM 892 O O . VAL A 1 113 ? 9.391 9.055 14.391 1 88.5 113 VAL A O 1
ATOM 895 N N . ASN A 1 114 ? 8.945 11.219 14.453 1 90.5 114 ASN A N 1
ATOM 896 C CA . ASN A 1 114 ? 7.527 11.008 14.195 1 90.5 114 ASN A CA 1
ATOM 897 C C . ASN A 1 114 ? 7.281 10.562 12.758 1 90.5 114 ASN A C 1
ATOM 899 O O . ASN A 1 114 ? 6.203 10.062 12.43 1 90.5 114 ASN A O 1
ATOM 903 N N . THR A 1 115 ? 8.312 10.648 11.906 1 91.06 115 THR A N 1
ATOM 904 C CA . THR A 1 115 ? 8.156 10.258 10.516 1 91.06 115 THR A CA 1
ATOM 905 C C . THR A 1 115 ? 8.719 8.867 10.273 1 91.06 115 THR A C 1
ATOM 907 O O . THR A 1 115 ? 8.469 8.258 9.227 1 91.06 115 THR A O 1
ATOM 910 N N . ILE A 1 116 ? 9.398 8.305 11.266 1 94.5 116 ILE A N 1
ATOM 911 C CA . ILE A 1 116 ? 10.117 7.043 11.117 1 94.5 116 ILE A CA 1
ATOM 912 C C . ILE A 1 116 ? 9.133 5.918 10.82 1 94.5 116 ILE A C 1
ATOM 914 O O . ILE A 1 116 ? 9.328 5.141 9.883 1 94.5 116 ILE A O 1
ATOM 918 N N . PRO A 1 117 ? 8.023 5.824 11.57 1 97.12 117 PRO A N 1
ATOM 919 C CA . PRO A 1 117 ? 7.105 4.711 11.305 1 97.12 117 PRO A CA 1
ATOM 920 C C . PRO A 1 117 ? 6.555 4.727 9.883 1 97.12 117 PRO A C 1
ATOM 922 O O . PRO A 1 117 ? 6.484 3.682 9.234 1 97.12 117 PRO A O 1
ATOM 925 N N . THR A 1 118 ? 6.234 5.906 9.367 1 96.81 118 THR A N 1
ATOM 926 C CA . THR A 1 118 ? 5.691 6.047 8.023 1 96.81 118 THR A CA 1
ATOM 927 C C . THR A 1 118 ? 6.719 5.617 6.98 1 96.81 118 THR A C 1
ATOM 929 O O . THR A 1 118 ? 6.402 4.852 6.066 1 96.81 118 THR A O 1
ATOM 932 N N . ALA A 1 119 ? 7.945 6.07 7.145 1 96.94 119 ALA A N 1
ATOM 933 C CA . ALA A 1 119 ? 9 5.781 6.18 1 96.94 119 ALA A CA 1
ATOM 934 C C . ALA A 1 119 ? 9.359 4.301 6.188 1 96.94 119 ALA A C 1
ATOM 936 O O . ALA A 1 119 ? 9.453 3.672 5.129 1 96.94 119 ALA A O 1
ATOM 937 N N . VAL A 1 120 ? 9.562 3.723 7.352 1 98.12 120 VAL A N 1
ATOM 938 C CA . VAL A 1 120 ? 9.945 2.318 7.473 1 98.12 120 VAL A CA 1
ATOM 939 C C . VAL A 1 120 ? 8.812 1.432 6.965 1 98.12 120 VAL A C 1
ATOM 941 O O . VAL A 1 120 ? 9.055 0.442 6.27 1 98.12 120 VAL A O 1
ATOM 944 N N . TYR A 1 121 ? 7.59 1.852 7.312 1 98.69 121 TYR A N 1
ATOM 945 C CA . TYR A 1 121 ? 6.438 1.077 6.859 1 98.69 121 TYR A CA 1
ATOM 946 C C . TYR A 1 121 ? 6.285 1.16 5.348 1 98.69 121 TYR A C 1
ATOM 948 O O . TYR A 1 121 ? 5.93 0.174 4.695 1 98.69 121 TYR A O 1
ATOM 956 N N . CYS A 1 122 ? 6.539 2.256 4.75 1 98.19 122 CYS A N 1
ATOM 957 C CA . CYS A 1 122 ? 6.57 2.396 3.297 1 98.19 122 CYS A CA 1
ATOM 958 C C . CYS A 1 122 ? 7.594 1.452 2.68 1 98.19 122 CYS A C 1
ATOM 960 O O . CYS A 1 122 ? 7.301 0.765 1.7 1 98.19 122 CYS A O 1
ATOM 962 N N . GLY A 1 123 ? 8.773 1.403 3.279 1 98.5 123 GLY A N 1
ATOM 963 C CA . GLY A 1 123 ? 9.797 0.481 2.828 1 98.5 123 GLY A CA 1
ATOM 964 C C . GLY A 1 123 ? 9.398 -0.975 2.963 1 98.5 123 GLY A C 1
ATOM 965 O O . GLY A 1 123 ? 9.75 -1.803 2.123 1 98.5 123 GLY A O 1
ATOM 966 N N . ALA A 1 124 ? 8.68 -1.273 4.016 1 98.75 124 ALA A N 1
ATOM 967 C CA . ALA A 1 124 ? 8.242 -2.648 4.234 1 98.75 124 ALA A CA 1
ATOM 968 C C . ALA A 1 124 ? 7.414 -3.154 3.053 1 98.75 124 ALA A C 1
ATOM 970 O O . ALA A 1 124 ? 7.484 -4.336 2.701 1 98.75 124 ALA A O 1
ATOM 971 N N . PHE A 1 125 ? 6.668 -2.242 2.393 1 98.5 125 PHE A N 1
ATOM 972 C CA . PHE A 1 125 ? 5.855 -2.637 1.247 1 98.5 125 PHE A CA 1
ATOM 973 C C . PHE A 1 125 ? 6.73 -2.938 0.038 1 98.5 125 PHE A C 1
ATOM 975 O O . PHE A 1 125 ? 6.391 -3.789 -0.786 1 98.5 125 PHE A O 1
ATOM 982 N N . VAL A 1 126 ? 7.828 -2.314 -0.069 1 97.56 126 VAL A N 1
ATOM 983 C CA . VAL A 1 126 ? 8.805 -2.656 -1.097 1 97.56 126 VAL A CA 1
ATOM 984 C C . VAL A 1 126 ? 9.383 -4.043 -0.82 1 97.56 126 VAL A C 1
ATOM 986 O O . VAL A 1 126 ? 9.461 -4.883 -1.721 1 97.56 126 VAL A O 1
ATOM 989 N N . GLY A 1 127 ? 9.742 -4.254 0.456 1 97.69 127 GLY A N 1
ATOM 990 C CA . GLY A 1 127 ? 10.391 -5.484 0.878 1 97.69 127 GLY A CA 1
ATOM 991 C C . GLY A 1 127 ? 9.492 -6.699 0.776 1 97.69 127 GLY A C 1
ATOM 992 O O . GLY A 1 127 ? 9.969 -7.836 0.814 1 97.69 127 GLY A O 1
ATOM 993 N N . MET A 1 128 ? 8.18 -6.5 0.643 1 96.12 128 MET A N 1
ATOM 994 C CA . MET A 1 128 ? 7.246 -7.617 0.542 1 96.12 128 MET A CA 1
ATOM 995 C C . MET A 1 128 ? 7.219 -8.18 -0.875 1 96.12 128 MET A C 1
ATOM 997 O O . MET A 1 128 ? 6.461 -9.102 -1.167 1 96.12 128 MET A O 1
ATOM 1001 N N . THR A 1 129 ? 8.055 -7.637 -1.755 1 96.19 129 THR A N 1
ATOM 1002 C CA . THR A 1 129 ? 8.156 -8.141 -3.121 1 96.19 129 THR A CA 1
ATOM 1003 C C . THR A 1 129 ? 8.711 -9.562 -3.139 1 96.19 129 THR A C 1
ATOM 1005 O O . THR A 1 129 ? 9.695 -9.852 -2.459 1 96.19 129 THR A O 1
ATOM 1008 N N . ASN A 1 130 ? 8.023 -10.438 -3.887 1 94.12 130 ASN A N 1
ATOM 1009 C CA . ASN A 1 130 ? 8.445 -11.828 -3.969 1 94.12 130 ASN A CA 1
ATOM 1010 C C . ASN A 1 130 ? 9.789 -11.969 -4.668 1 94.12 130 ASN A C 1
ATOM 1012 O O . ASN A 1 130 ? 10.148 -11.141 -5.508 1 94.12 130 ASN A O 1
ATOM 1016 N N . VAL A 1 131 ? 10.453 -13.086 -4.367 1 90.69 131 VAL A N 1
ATOM 1017 C CA . VAL A 1 131 ? 11.781 -13.375 -4.898 1 90.69 131 VAL A CA 1
ATOM 1018 C C . VAL A 1 131 ? 11.703 -13.555 -6.414 1 90.69 131 VAL A C 1
ATOM 1020 O O . VAL A 1 131 ? 12.664 -13.273 -7.133 1 90.69 131 VAL A O 1
ATOM 1023 N N . SER A 1 132 ? 10.539 -13.945 -6.93 1 90.06 132 SER A N 1
ATOM 1024 C CA . SER A 1 132 ? 10.359 -14.125 -8.367 1 90.06 132 SER A CA 1
ATOM 1025 C C . SER A 1 132 ? 10.461 -12.797 -9.109 1 90.06 132 SER A C 1
ATOM 1027 O O . SER A 1 132 ? 10.867 -12.758 -10.266 1 90.06 132 SER A O 1
ATOM 1029 N N . VAL A 1 133 ? 10.109 -11.711 -8.484 1 87 133 VAL A N 1
ATOM 1030 C CA . VAL A 1 133 ? 10.156 -10.375 -9.07 1 87 133 VAL A CA 1
ATOM 1031 C C . VAL A 1 133 ? 11.477 -9.695 -8.695 1 87 133 VAL A C 1
ATOM 1033 O O . VAL A 1 133 ? 12.102 -9.047 -9.531 1 87 133 VAL A O 1
ATOM 1036 N N . ALA A 1 134 ? 11.844 -9.836 -7.434 1 88.06 134 ALA A N 1
ATOM 1037 C CA . ALA A 1 134 ? 13.07 -9.266 -6.895 1 88.06 134 ALA A CA 1
ATOM 1038 C C . ALA A 1 134 ? 14.008 -10.352 -6.383 1 88.06 134 ALA A C 1
ATOM 1040 O O . ALA A 1 134 ? 14.078 -10.602 -5.18 1 88.06 134 ALA A O 1
ATOM 1041 N N . PRO A 1 135 ? 14.766 -10.875 -7.301 1 84.12 135 PRO A N 1
ATOM 1042 C CA . PRO A 1 135 ? 15.562 -12.047 -6.941 1 84.12 135 PRO A CA 1
ATOM 1043 C C . PRO A 1 135 ? 16.734 -11.711 -6.023 1 84.12 135 PRO A C 1
ATOM 1045 O O . PRO A 1 135 ? 17.281 -12.594 -5.359 1 84.12 135 PRO A O 1
ATOM 1048 N N . ASP A 1 136 ? 17.156 -10.375 -5.953 1 83.06 136 ASP A N 1
ATOM 1049 C CA . ASP A 1 136 ? 18.328 -10.055 -5.148 1 83.06 136 ASP A CA 1
ATOM 1050 C C . ASP A 1 136 ? 18.141 -8.742 -4.391 1 83.06 136 ASP A C 1
ATOM 1052 O O . ASP A 1 136 ? 17.156 -8.039 -4.598 1 83.06 136 ASP A O 1
ATOM 1056 N N . TYR A 1 137 ? 19.141 -8.531 -3.494 1 85.88 137 TYR A N 1
ATOM 1057 C CA . TYR A 1 137 ? 19.094 -7.383 -2.594 1 85.88 137 TYR A CA 1
ATOM 1058 C C . TYR A 1 137 ? 19.344 -6.086 -3.352 1 85.88 137 TYR A C 1
ATOM 1060 O O . TYR A 1 137 ? 18.906 -5.012 -2.922 1 85.88 137 TYR A O 1
ATOM 1068 N N . VAL A 1 138 ? 20.016 -6.16 -4.5 1 85.81 138 VAL A N 1
ATOM 1069 C CA . VAL A 1 138 ? 20.312 -4.961 -5.285 1 85.81 138 VAL A CA 1
ATOM 1070 C C . VAL A 1 138 ? 19 -4.379 -5.824 1 85.81 138 VAL A C 1
ATOM 1072 O O . VAL A 1 138 ? 18.797 -3.162 -5.777 1 85.81 138 VAL A O 1
ATOM 1075 N N . PHE A 1 139 ? 18.172 -5.238 -6.344 1 90.12 139 PHE A N 1
ATOM 1076 C CA . PHE A 1 139 ? 16.859 -4.793 -6.832 1 90.12 139 PHE A CA 1
ATOM 1077 C C . PHE A 1 139 ? 16.078 -4.117 -5.719 1 90.12 139 PHE A C 1
ATOM 1079 O O . PHE A 1 139 ? 15.492 -3.047 -5.922 1 90.12 139 PHE A O 1
ATOM 1086 N N . ILE A 1 140 ? 16.031 -4.742 -4.516 1 93.06 140 ILE A N 1
ATOM 1087 C CA . ILE A 1 140 ? 15.297 -4.215 -3.373 1 93.06 140 ILE A CA 1
ATOM 1088 C C . ILE A 1 140 ? 15.867 -2.863 -2.961 1 93.06 140 ILE A C 1
ATOM 1090 O O . ILE A 1 140 ? 15.125 -1.934 -2.646 1 93.06 140 ILE A O 1
ATOM 1094 N N . ALA A 1 141 ? 17.172 -2.775 -2.971 1 90.88 141 ALA A N 1
ATOM 1095 C CA . ALA A 1 141 ? 17.844 -1.521 -2.633 1 90.88 141 ALA A CA 1
ATOM 1096 C C . ALA A 1 141 ? 17.469 -0.42 -3.623 1 90.88 141 ALA A C 1
ATOM 1098 O O . ALA A 1 141 ? 17.125 0.693 -3.223 1 90.88 141 ALA A O 1
ATOM 1099 N N . LEU A 1 142 ? 17.516 -0.768 -4.902 1 89.94 142 LEU A N 1
ATOM 1100 C CA . LEU A 1 142 ? 17.172 0.195 -5.941 1 89.94 142 LEU A CA 1
ATOM 1101 C C . LEU A 1 142 ? 15.727 0.634 -5.816 1 89.94 142 LEU A C 1
ATOM 1103 O O . LEU A 1 142 ? 15.422 1.83 -5.855 1 89.94 142 LEU A O 1
ATOM 1107 N N . ALA A 1 143 ? 14.836 -0.302 -5.707 1 94.69 143 ALA A N 1
ATOM 1108 C CA . ALA A 1 143 ? 13.414 -0.015 -5.559 1 94.69 143 ALA A CA 1
ATOM 1109 C C . ALA A 1 143 ? 13.156 0.868 -4.34 1 94.69 143 ALA A C 1
ATOM 1111 O O . ALA A 1 143 ? 12.312 1.771 -4.387 1 94.69 143 ALA A O 1
ATOM 1112 N N . SER A 1 144 ? 13.875 0.613 -3.184 1 95.38 144 SER A N 1
ATOM 1113 C CA . SER A 1 144 ? 13.656 1.372 -1.956 1 95.38 144 SER A CA 1
ATOM 1114 C C . SER A 1 144 ? 14.156 2.807 -2.098 1 95.38 144 SER A C 1
ATOM 1116 O O . SER A 1 144 ? 13.578 3.729 -1.514 1 95.38 144 SER A O 1
ATOM 1118 N N . VAL A 1 145 ? 15.195 2.996 -2.869 1 90.38 145 VAL A N 1
ATOM 1119 C CA . VAL A 1 145 ? 15.68 4.348 -3.119 1 90.38 145 VAL A CA 1
ATOM 1120 C C . VAL A 1 145 ? 14.648 5.133 -3.926 1 90.38 145 VAL A C 1
ATOM 1122 O O . VAL A 1 145 ? 14.297 6.258 -3.568 1 90.38 145 VAL A O 1
ATOM 1125 N N . PHE A 1 146 ? 14.117 4.562 -4.984 1 90.31 146 PHE A N 1
ATOM 1126 C CA . PHE A 1 146 ? 13.078 5.207 -5.781 1 90.31 146 PHE A CA 1
ATOM 1127 C C . PHE A 1 146 ? 11.852 5.496 -4.93 1 90.31 146 PHE A C 1
ATOM 1129 O O . PHE A 1 146 ? 11.273 6.586 -5.012 1 90.31 146 PHE A O 1
ATOM 1136 N N . THR A 1 147 ? 11.453 4.508 -4.152 1 95.31 147 THR A N 1
ATOM 1137 C CA . THR A 1 147 ? 10.289 4.668 -3.287 1 95.31 147 THR A CA 1
ATOM 1138 C C . THR A 1 147 ? 10.508 5.805 -2.293 1 95.31 147 THR A C 1
ATOM 1140 O O . THR A 1 147 ? 9.609 6.617 -2.062 1 95.31 147 THR A O 1
ATOM 1143 N N . GLY A 1 148 ? 11.742 5.836 -1.653 1 93.5 148 GLY A N 1
ATOM 1144 C CA . GLY A 1 148 ? 12.07 6.914 -0.734 1 93.5 148 GLY A CA 1
ATOM 1145 C C . GLY A 1 148 ? 11.992 8.289 -1.373 1 93.5 148 GLY A C 1
ATOM 1146 O O . GLY A 1 148 ? 11.453 9.227 -0.78 1 93.5 148 GLY A O 1
ATOM 1147 N N . LEU A 1 149 ? 12.469 8.367 -2.541 1 87.75 149 LEU A N 1
ATOM 1148 C CA . LEU A 1 149 ? 12.414 9.633 -3.271 1 87.75 149 LEU A CA 1
ATOM 1149 C C . LEU A 1 149 ? 10.969 10.023 -3.578 1 87.75 149 LEU A C 1
ATOM 1151 O O . LEU A 1 149 ? 10.609 11.195 -3.465 1 87.75 149 LEU A O 1
ATOM 1155 N N . LEU A 1 150 ? 10.164 9.102 -3.939 1 87.94 150 LEU A N 1
ATOM 1156 C CA . LEU A 1 150 ? 8.758 9.352 -4.191 1 87.94 150 LEU A CA 1
ATOM 1157 C C . LEU A 1 150 ? 8.047 9.797 -2.918 1 87.94 150 LEU A C 1
ATOM 1159 O O . LEU A 1 150 ? 7.176 10.672 -2.959 1 87.94 150 LEU A O 1
ATOM 1163 N N . LEU A 1 151 ? 8.438 9.148 -1.788 1 91.94 151 LEU A N 1
ATOM 1164 C CA . LEU A 1 151 ? 7.836 9.523 -0.51 1 91.94 151 LEU A CA 1
ATOM 1165 C C . LEU A 1 151 ? 8.164 10.969 -0.152 1 91.94 151 LEU A C 1
ATOM 1167 O O . LEU A 1 151 ? 7.285 11.727 0.251 1 91.94 151 LEU A O 1
ATOM 1171 N N . VAL A 1 152 ? 9.422 11.336 -0.311 1 88.12 152 VAL A N 1
ATOM 1172 C CA . VAL A 1 152 ? 9.859 12.703 -0.039 1 88.12 152 VAL A CA 1
ATOM 1173 C C . VAL A 1 152 ? 9.133 13.672 -0.969 1 88.12 152 VAL A C 1
ATOM 1175 O O . VAL A 1 152 ? 8.648 14.719 -0.53 1 88.12 152 VAL A O 1
ATOM 1178 N N . GLY A 1 153 ? 8.984 13.312 -2.188 1 82.19 153 GLY A N 1
ATOM 1179 C CA . GLY A 1 153 ? 8.375 14.18 -3.189 1 82.19 153 GLY A CA 1
ATOM 1180 C C . GLY A 1 153 ? 6.871 14.312 -3.029 1 82.19 153 GLY A C 1
ATOM 1181 O O . GLY A 1 153 ? 6.277 15.289 -3.479 1 82.19 153 GLY A O 1
ATOM 1182 N N . SER A 1 154 ? 6.23 13.305 -2.377 1 81.81 154 SER A N 1
ATOM 1183 C CA . SER A 1 154 ? 4.773 13.297 -2.262 1 81.81 154 SER A CA 1
ATOM 1184 C C . SER A 1 154 ? 4.332 13.586 -0.829 1 81.81 154 SER A C 1
ATOM 1186 O O . SER A 1 154 ? 3.215 13.242 -0.439 1 81.81 154 SER A O 1
ATOM 1188 N N . LYS A 1 155 ? 5.203 14.07 0.025 1 80.38 155 LYS A N 1
ATOM 1189 C CA . LYS A 1 155 ? 4.926 14.266 1.445 1 80.38 155 LYS A CA 1
ATOM 1190 C C . LYS A 1 155 ? 3.684 15.125 1.654 1 80.38 155 LYS A C 1
ATOM 1192 O O . LYS A 1 155 ? 2.887 14.859 2.557 1 80.38 155 LYS A O 1
ATOM 1197 N N . ASP A 1 156 ? 3.43 16.094 0.847 1 78.75 156 ASP A N 1
ATOM 1198 C CA . ASP A 1 156 ? 2.328 17.031 1.027 1 78.75 156 ASP A CA 1
ATOM 1199 C C . ASP A 1 156 ? 1.127 16.641 0.168 1 78.75 156 ASP A C 1
ATOM 1201 O O . ASP A 1 156 ? 0.08 17.297 0.227 1 78.75 156 ASP A O 1
ATOM 1205 N N . SER A 1 157 ? 1.323 15.57 -0.631 1 76 157 SER A N 1
ATOM 1206 C CA . SER A 1 157 ? 0.239 15.109 -1.49 1 76 157 SER A CA 1
ATOM 1207 C C . SER A 1 157 ? -0.429 13.859 -0.913 1 76 157 SER A C 1
ATOM 1209 O O . SER A 1 157 ? 0.25 12.945 -0.452 1 76 157 SER A O 1
ATOM 1211 N N . PHE A 1 158 ? -1.787 13.93 -0.882 1 82.94 158 PHE A N 1
ATOM 1212 C CA . PHE A 1 158 ? -2.592 12.789 -0.472 1 82.94 158 PHE A CA 1
ATOM 1213 C C . PHE A 1 158 ? -2.275 12.391 0.966 1 82.94 158 PHE A C 1
ATOM 1215 O O . PHE A 1 158 ? -2.152 11.203 1.275 1 82.94 158 PHE A O 1
ATOM 1222 N N . HIS A 1 159 ? -1.905 13.453 1.698 1 84 159 HIS A N 1
ATOM 1223 C CA . HIS A 1 159 ? -1.671 13.188 3.111 1 84 159 HIS A CA 1
ATOM 1224 C C . HIS A 1 159 ? -2.914 12.594 3.773 1 84 159 HIS A C 1
ATOM 1226 O O . HIS A 1 159 ? -4.023 13.094 3.574 1 84 159 HIS A O 1
ATOM 1232 N N . GLY A 1 160 ? -2.77 11.461 4.406 1 89.12 160 GLY A N 1
ATOM 1233 C CA . GLY A 1 160 ? -3.885 10.867 5.121 1 89.12 160 GLY A CA 1
ATOM 1234 C C . GLY A 1 160 ? -4.707 9.922 4.266 1 89.12 160 GLY A C 1
ATOM 1235 O O . GLY A 1 160 ? -5.648 9.289 4.754 1 89.12 160 GLY A O 1
ATOM 1236 N N . VAL A 1 161 ? -4.445 9.859 2.973 1 92.81 161 VAL A N 1
ATOM 1237 C CA . VAL A 1 161 ? -5.176 8.953 2.09 1 92.81 161 VAL A CA 1
ATOM 1238 C C . VAL A 1 161 ? -4.656 7.527 2.27 1 92.81 161 VAL A C 1
ATOM 1240 O O . VAL A 1 161 ? -3.449 7.281 2.174 1 92.81 161 VAL A O 1
ATOM 1243 N N . GLY A 1 162 ? -5.562 6.656 2.51 1 93.94 162 GLY A N 1
ATOM 1244 C CA . GLY A 1 162 ? -5.184 5.262 2.668 1 93.94 162 GLY A CA 1
ATOM 1245 C C . GLY A 1 162 ? -4.605 4.652 1.404 1 93.94 162 GLY A C 1
ATOM 1246 O O . GLY A 1 162 ? -5.117 4.887 0.308 1 93.94 162 GLY A O 1
ATOM 1247 N N . GLY A 1 163 ? -3.59 3.855 1.61 1 94.94 163 GLY A N 1
ATOM 1248 C CA . GLY A 1 163 ? -2.975 3.162 0.49 1 94.94 163 GLY A CA 1
ATOM 1249 C C . GLY A 1 163 ? -1.869 3.965 -0.172 1 94.94 163 GLY A C 1
ATOM 1250 O O . GLY A 1 163 ? -1.179 3.463 -1.062 1 94.94 163 GLY A O 1
ATOM 1251 N N . LYS A 1 164 ? -1.651 5.195 0.229 1 92.56 164 LYS A N 1
ATOM 1252 C CA . LYS A 1 164 ? -0.653 6.059 -0.39 1 92.56 164 LYS A CA 1
ATOM 1253 C C . LYS A 1 164 ? 0.737 5.434 -0.325 1 92.56 164 LYS A C 1
ATOM 1255 O O . LYS A 1 164 ? 1.453 5.391 -1.327 1 92.56 164 LYS A O 1
ATOM 1260 N N . LEU A 1 165 ? 1.154 4.949 0.845 1 96.31 165 LEU A N 1
ATOM 1261 C CA . LEU A 1 165 ? 2.482 4.367 1.019 1 96.31 165 LEU A CA 1
ATOM 1262 C C . LEU A 1 165 ? 2.676 3.17 0.096 1 96.31 165 LEU A C 1
ATOM 1264 O O . LEU A 1 165 ? 3.74 3.008 -0.504 1 96.31 165 LEU A O 1
ATOM 1268 N N . GLY A 1 166 ? 1.641 2.354 -0.001 1 95.88 166 GLY A N 1
ATOM 1269 C CA . GLY A 1 166 ? 1.707 1.216 -0.904 1 95.88 166 GLY A CA 1
ATOM 1270 C C . GLY A 1 166 ? 1.855 1.616 -2.359 1 95.88 166 GLY A C 1
ATOM 1271 O O . GLY A 1 166 ? 2.6 0.983 -3.109 1 95.88 166 GLY A O 1
ATOM 1272 N N . THR A 1 167 ? 1.126 2.635 -2.738 1 92.06 167 THR A N 1
ATOM 1273 C CA . THR A 1 167 ? 1.209 3.139 -4.105 1 92.06 167 THR A CA 1
ATOM 1274 C C . THR A 1 167 ? 2.621 3.625 -4.418 1 92.06 167 THR A C 1
ATOM 1276 O O . THR A 1 167 ? 3.148 3.365 -5.5 1 92.06 167 THR A O 1
ATOM 1279 N N . LEU A 1 168 ? 3.211 4.277 -3.5 1 93.12 168 LEU A N 1
ATOM 1280 C CA . LEU A 1 168 ? 4.578 4.754 -3.682 1 93.12 168 LEU A CA 1
ATOM 1281 C C . LEU A 1 168 ? 5.555 3.588 -3.781 1 93.12 168 LEU A C 1
ATOM 1283 O O . LEU A 1 168 ? 6.457 3.596 -4.621 1 93.12 168 LEU A O 1
ATOM 1287 N N . ALA A 1 169 ? 5.387 2.615 -2.918 1 96.62 169 ALA A N 1
ATOM 1288 C CA . ALA A 1 169 ? 6.223 1.418 -2.967 1 96.62 169 ALA A CA 1
ATOM 1289 C C . ALA A 1 169 ? 6.07 0.697 -4.301 1 96.62 169 ALA A C 1
ATOM 1291 O O . ALA A 1 169 ? 7.062 0.268 -4.898 1 96.62 169 ALA A O 1
ATOM 1292 N N . PHE A 1 170 ? 4.84 0.546 -4.734 1 93.81 170 PHE A N 1
ATOM 1293 C CA . PHE A 1 170 ? 4.574 -0.073 -6.027 1 93.81 170 PHE A CA 1
ATOM 1294 C C . PHE A 1 170 ? 5.285 0.683 -7.145 1 93.81 170 PHE A C 1
ATOM 1296 O O . PHE A 1 170 ? 5.918 0.073 -8.008 1 93.81 170 PHE A O 1
ATOM 1303 N N . GLY A 1 171 ? 5.164 1.988 -7.105 1 89 171 GLY A N 1
ATOM 1304 C CA . GLY A 1 171 ? 5.863 2.814 -8.078 1 89 171 GLY A CA 1
ATOM 1305 C C . GLY A 1 171 ? 7.363 2.602 -8.07 1 89 171 GLY A C 1
ATOM 1306 O O . GLY A 1 171 ? 7.988 2.512 -9.133 1 89 171 GLY A O 1
ATOM 1307 N N . GLY A 1 172 ? 7.949 2.547 -6.898 1 90.06 172 GLY A N 1
ATOM 1308 C CA . GLY A 1 172 ? 9.375 2.305 -6.785 1 90.06 172 GLY A CA 1
ATOM 1309 C C . GLY A 1 172 ? 9.797 0.961 -7.348 1 90.06 172 GLY A C 1
ATOM 1310 O O . GLY A 1 172 ? 10.82 0.861 -8.023 1 90.06 172 GLY A O 1
ATOM 1311 N N . VAL A 1 173 ? 9.055 -0.093 -7.078 1 92.12 173 VAL A N 1
ATOM 1312 C CA . VAL A 1 173 ? 9.375 -1.433 -7.562 1 92.12 173 VAL A CA 1
ATOM 1313 C C . VAL A 1 173 ? 9.266 -1.471 -9.086 1 92.12 173 VAL A C 1
ATOM 1315 O O . VAL A 1 173 ? 10.133 -2.037 -9.758 1 92.12 173 VAL A O 1
ATOM 1318 N N . VAL A 1 174 ? 8.242 -0.838 -9.602 1 85.88 174 VAL A N 1
ATOM 1319 C CA . VAL A 1 174 ? 8.047 -0.814 -11.047 1 85.88 174 VAL A CA 1
ATOM 1320 C C . VAL A 1 174 ? 9.195 -0.058 -11.711 1 85.88 174 VAL A C 1
ATOM 1322 O O . VAL A 1 174 ? 9.719 -0.492 -12.742 1 85.88 174 VAL A O 1
ATOM 1325 N N . LEU A 1 175 ? 9.602 1.007 -11.125 1 83.69 175 LEU A N 1
ATOM 1326 C CA . LEU A 1 175 ? 10.719 1.774 -11.664 1 83.69 175 LEU A CA 1
ATOM 1327 C C . LEU A 1 175 ? 12.008 0.956 -11.625 1 83.69 175 LEU A C 1
ATOM 1329 O O . LEU A 1 175 ? 12.797 0.986 -12.578 1 83.69 175 LEU A O 1
ATOM 1333 N N . ALA A 1 176 ? 12.227 0.298 -10.5 1 86.94 176 ALA A N 1
ATOM 1334 C CA . ALA A 1 176 ? 13.398 -0.563 -10.391 1 86.94 176 ALA A CA 1
ATOM 1335 C C . ALA A 1 176 ? 13.375 -1.658 -11.453 1 86.94 176 ALA A C 1
ATOM 1337 O O . ALA A 1 176 ? 14.414 -1.994 -12.031 1 86.94 176 ALA A O 1
ATOM 1338 N N . PHE A 1 177 ? 12.195 -2.232 -11.664 1 82.56 177 PHE A N 1
ATOM 1339 C CA . PHE A 1 177 ? 12.047 -3.246 -12.703 1 82.56 177 PHE A CA 1
ATOM 1340 C C . PHE A 1 177 ? 12.422 -2.684 -14.07 1 82.56 177 PHE A C 1
ATOM 1342 O O . PHE A 1 177 ? 13.125 -3.338 -14.844 1 82.56 177 PHE A O 1
ATOM 1349 N N . PHE A 1 178 ? 12 -1.561 -14.32 1 78.25 178 PHE A N 1
ATOM 1350 C CA . PHE A 1 178 ? 12.273 -0.911 -15.602 1 78.25 178 PHE A CA 1
ATOM 1351 C C . PHE A 1 178 ? 13.766 -0.675 -15.781 1 78.25 178 PHE A C 1
ATOM 1353 O O . PHE A 1 178 ? 14.32 -0.957 -16.844 1 78.25 178 PHE A O 1
ATOM 1360 N N . ILE A 1 179 ? 14.391 -0.183 -14.789 1 74.81 179 ILE A N 1
ATOM 1361 C CA . ILE A 1 179 ? 15.82 0.116 -14.836 1 74.81 179 ILE A CA 1
ATOM 1362 C C . ILE A 1 179 ? 16.609 -1.176 -15.031 1 74.81 179 ILE A C 1
ATOM 1364 O O . ILE A 1 179 ? 17.516 -1.23 -15.859 1 74.81 179 ILE A O 1
ATOM 1368 N N . THR A 1 180 ? 16.297 -2.17 -14.258 1 79.88 180 THR A N 1
ATOM 1369 C CA . THR A 1 180 ? 17 -3.441 -14.375 1 79.88 180 THR A CA 1
ATOM 1370 C C . THR A 1 180 ? 16.766 -4.062 -15.75 1 79.88 180 THR A C 1
ATOM 1372 O O . THR A 1 180 ? 17.656 -4.699 -16.312 1 79.88 180 THR A O 1
ATOM 1375 N N . PHE A 1 181 ? 15.617 -3.854 -16.312 1 76.94 181 PHE A N 1
ATOM 1376 C CA . PHE A 1 181 ? 15.297 -4.344 -17.656 1 76.94 181 PHE A CA 1
ATOM 1377 C C . PHE A 1 181 ? 16.141 -3.633 -18.703 1 76.94 181 PHE A C 1
ATOM 1379 O O . PHE A 1 181 ? 16.656 -4.266 -19.625 1 76.94 181 PHE A O 1
ATOM 1386 N N . LEU A 1 182 ? 16.359 -2.375 -18.547 1 71.5 182 LEU A N 1
ATOM 1387 C CA . LEU A 1 182 ? 17.156 -1.578 -19.469 1 71.5 182 LEU A CA 1
ATOM 1388 C C . LEU A 1 182 ? 18.625 -1.955 -19.375 1 71.5 182 LEU A C 1
ATOM 1390 O O . LEU A 1 182 ? 19.328 -1.98 -20.391 1 71.5 182 LEU A O 1
ATOM 1394 N N . LEU A 1 183 ? 19.078 -2.24 -18.188 1 74.06 183 LEU A N 1
ATOM 1395 C CA . LEU A 1 183 ? 20.484 -2.574 -17.984 1 74.06 183 LEU A CA 1
ATOM 1396 C C . LEU A 1 183 ? 20.766 -4.004 -18.438 1 74.06 183 LEU A C 1
ATOM 1398 O O . LEU A 1 183 ? 21.906 -4.344 -18.734 1 74.06 183 LEU A O 1
ATOM 1402 N N . SER A 1 184 ? 19.906 -4.883 -18.344 1 67.56 184 SER A N 1
ATOM 1403 C CA . SER A 1 184 ? 20.078 -6.277 -18.75 1 67.56 184 SER A CA 1
ATOM 1404 C C . SER A 1 184 ? 20.078 -6.422 -20.266 1 67.56 184 SER A C 1
ATOM 1406 O O . SER A 1 184 ? 20.5 -7.457 -20.797 1 67.56 184 SER A O 1
ATOM 1408 N N . LYS A 1 185 ? 19.703 -5.508 -21.062 1 57.31 185 LYS A N 1
ATOM 1409 C CA . LYS A 1 185 ? 19.859 -5.523 -22.5 1 57.31 185 LYS A CA 1
ATOM 1410 C C . LYS A 1 185 ? 21.156 -4.859 -22.938 1 57.31 185 LYS A C 1
ATOM 1412 O O . LYS A 1 185 ? 21.812 -5.316 -23.875 1 57.31 185 LYS A O 1
ATOM 1417 N N . MET B 1 1 ? -5.383 -18 -24.938 1 40.03 1 MET B N 1
ATOM 1418 C CA . MET B 1 1 ? -5.848 -16.75 -25.516 1 40.03 1 MET B CA 1
ATOM 1419 C C . MET B 1 1 ? -6.602 -15.922 -24.484 1 40.03 1 MET B C 1
ATOM 1421 O O . MET B 1 1 ? -6.414 -14.703 -24.406 1 40.03 1 MET B O 1
ATOM 1425 N N . ILE B 1 2 ? -7.379 -16.562 -23.625 1 39.72 2 ILE B N 1
ATOM 1426 C CA . ILE B 1 2 ? -8.25 -15.953 -22.625 1 39.72 2 ILE B CA 1
ATOM 1427 C C . ILE B 1 2 ? -7.414 -15.43 -21.453 1 39.72 2 ILE B C 1
ATOM 1429 O O . ILE B 1 2 ? -7.648 -14.32 -20.969 1 39.72 2 ILE B O 1
ATOM 1433 N N . LYS B 1 3 ? -6.441 -16.203 -21.078 1 43.44 3 LYS B N 1
ATOM 1434 C CA . LYS B 1 3 ? -5.582 -15.797 -19.969 1 43.44 3 LYS B CA 1
ATOM 1435 C C . LYS B 1 3 ? -4.801 -14.531 -20.297 1 43.44 3 LYS B C 1
ATOM 1437 O O . LYS B 1 3 ? -4.586 -13.688 -19.438 1 43.44 3 LYS B O 1
ATOM 1442 N N . LYS B 1 4 ? -4.535 -14.406 -21.562 1 47.12 4 LYS B N 1
ATOM 1443 C CA . LYS B 1 4 ? -3.773 -13.234 -22 1 47.12 4 LYS B CA 1
ATOM 1444 C C . LYS B 1 4 ? -4.625 -11.969 -21.938 1 47.12 4 LYS B C 1
ATOM 1446 O O . LYS B 1 4 ? -4.133 -10.906 -21.562 1 47.12 4 LYS B O 1
ATOM 1451 N N . ARG B 1 5 ? -5.895 -12.031 -22.172 1 43.06 5 ARG B N 1
ATOM 1452 C CA . ARG B 1 5 ? -6.793 -10.883 -22.234 1 43.06 5 ARG B CA 1
ATOM 1453 C C . ARG B 1 5 ? -7.164 -10.391 -20.844 1 43.06 5 ARG B C 1
ATOM 1455 O O . ARG B 1 5 ? -7.277 -9.18 -20.609 1 43.06 5 ARG B O 1
ATOM 1462 N N . VAL B 1 6 ? -7.242 -11.281 -19.938 1 42.88 6 VAL B N 1
ATOM 1463 C CA . VAL B 1 6 ? -7.598 -10.922 -18.562 1 42.88 6 VAL B CA 1
ATOM 1464 C C . VAL B 1 6 ? -6.461 -10.133 -17.922 1 42.88 6 VAL B C 1
ATOM 1466 O O . VAL B 1 6 ? -6.699 -9.148 -17.219 1 42.88 6 VAL B O 1
ATOM 1469 N N . LYS B 1 7 ? -5.262 -10.484 -18.234 1 43.94 7 LYS B N 1
ATOM 1470 C CA . LYS B 1 7 ? -4.105 -9.75 -17.734 1 43.94 7 LYS B CA 1
ATOM 1471 C C . LYS B 1 7 ? -4.055 -8.336 -18.312 1 43.94 7 LYS B C 1
ATOM 1473 O O . LYS B 1 7 ? -3.758 -7.379 -17.594 1 43.94 7 LYS B O 1
ATOM 1478 N N . GLN B 1 8 ? -4.445 -8.273 -19.531 1 46.19 8 GLN B N 1
ATOM 1479 C CA . GLN B 1 8 ? -4.426 -6.961 -20.172 1 46.19 8 GLN B CA 1
ATOM 1480 C C . GLN B 1 8 ? -5.504 -6.055 -19.578 1 46.19 8 GLN B C 1
ATOM 1482 O O . GLN B 1 8 ? -5.273 -4.859 -19.391 1 46.19 8 GLN B O 1
ATOM 1487 N N . LEU B 1 9 ? -6.531 -6.645 -19.234 1 43.97 9 LEU B N 1
ATOM 1488 C CA . LEU B 1 9 ? -7.656 -5.883 -18.703 1 43.97 9 LEU B CA 1
ATOM 1489 C C . LEU B 1 9 ? -7.367 -5.398 -17.281 1 43.97 9 LEU B C 1
ATOM 1491 O O . LEU B 1 9 ? -7.652 -4.246 -16.938 1 43.97 9 LEU B O 1
ATOM 1495 N N . THR B 1 10 ? -6.891 -6.316 -16.5 1 41.44 10 THR B N 1
ATOM 1496 C CA . THR B 1 10 ? -6.594 -5.918 -15.133 1 41.44 10 THR B CA 1
ATOM 1497 C C . THR B 1 10 ? -5.508 -4.844 -15.109 1 41.44 10 THR B C 1
ATOM 1499 O O . THR B 1 10 ? -5.613 -3.867 -14.359 1 41.44 10 THR B O 1
ATOM 1502 N N . PHE B 1 11 ? -4.656 -4.93 -16.016 1 43.84 11 PHE B N 1
ATOM 1503 C CA . PHE B 1 11 ? -3.59 -3.941 -16.125 1 43.84 11 PHE B CA 1
ATOM 1504 C C . PHE B 1 11 ? -4.145 -2.602 -16.594 1 43.84 11 PHE B C 1
ATOM 1506 O O . PHE B 1 11 ? -3.779 -1.552 -16.062 1 43.84 11 PHE B O 1
ATOM 1513 N N . SER B 1 12 ? -5.062 -2.631 -17.516 1 43.97 12 SER B N 1
ATOM 1514 C CA . SER B 1 12 ? -5.672 -1.402 -18.016 1 43.97 12 SER B CA 1
ATOM 1515 C C . SER B 1 12 ? -6.512 -0.726 -16.938 1 43.97 12 SER B C 1
ATOM 1517 O O . SER B 1 12 ? -6.523 0.502 -16.828 1 43.97 12 SER B O 1
ATOM 1519 N N . LEU B 1 13 ? -7.055 -1.48 -16.109 1 44.25 13 LEU B N 1
ATOM 1520 C CA . LEU B 1 13 ? -7.91 -0.945 -15.055 1 44.25 13 LEU B CA 1
ATOM 1521 C C . LEU B 1 13 ? -7.082 -0.267 -13.969 1 44.25 13 LEU B C 1
ATOM 1523 O O . LEU B 1 13 ? -7.457 0.799 -13.477 1 44.25 13 LEU B O 1
ATOM 1527 N N . ILE B 1 14 ? -5.945 -0.833 -13.625 1 42.97 14 ILE B N 1
ATOM 1528 C CA . ILE B 1 14 ? -5.082 -0.234 -12.617 1 42.97 14 ILE B CA 1
ATOM 1529 C C . ILE B 1 14 ? -4.504 1.077 -13.141 1 42.97 14 ILE B C 1
ATOM 1531 O O . ILE B 1 14 ? -4.473 2.082 -12.43 1 42.97 14 ILE B O 1
ATOM 1535 N N . ILE B 1 15 ? -4.234 1.059 -14.43 1 45.56 15 ILE B N 1
ATOM 1536 C CA . ILE B 1 15 ? -3.709 2.275 -15.039 1 45.56 15 ILE B CA 1
ATOM 1537 C C . ILE B 1 15 ? -4.793 3.348 -15.07 1 45.56 15 ILE B C 1
ATOM 1539 O O . ILE B 1 15 ? -4.531 4.516 -14.766 1 45.56 15 ILE B O 1
ATOM 1543 N N . LEU B 1 16 ? -5.977 2.977 -15.297 1 44.25 16 LEU B N 1
ATOM 1544 C CA . LEU B 1 16 ? -7.094 3.91 -15.352 1 44.25 16 LEU B CA 1
ATOM 1545 C C . LEU B 1 16 ? -7.359 4.523 -13.984 1 44.25 16 LEU B C 1
ATOM 1547 O O . LEU B 1 16 ? -7.617 5.727 -13.875 1 44.25 16 LEU B O 1
ATOM 1551 N N . CYS B 1 17 ? -7.266 3.83 -12.93 1 41.16 17 CYS B N 1
ATOM 1552 C CA . CYS B 1 17 ? -7.531 4.352 -11.602 1 41.16 17 CYS B CA 1
ATOM 1553 C C . CYS B 1 17 ? -6.445 5.328 -11.164 1 41.16 17 CYS B C 1
ATOM 1555 O O . CYS B 1 17 ? -6.738 6.387 -10.609 1 41.16 17 CYS B O 1
ATOM 1557 N N . HIS B 1 18 ? -5.164 5.055 -11.539 1 37.16 18 HIS B N 1
ATOM 1558 C CA . HIS B 1 18 ? -4.098 5.98 -11.164 1 37.16 18 HIS B CA 1
ATOM 1559 C C . HIS B 1 18 ? -4.18 7.27 -11.977 1 37.16 18 HIS B C 1
ATOM 1561 O O . HIS B 1 18 ? -3.99 8.359 -11.438 1 37.16 18 HIS B O 1
ATOM 1567 N N . LEU B 1 19 ? -4.52 7.105 -13.227 1 41.09 19 LEU B N 1
ATOM 1568 C CA . LEU B 1 19 ? -4.652 8.305 -14.055 1 41.09 19 LEU B CA 1
ATOM 1569 C C . LEU B 1 19 ? -5.848 9.141 -13.609 1 41.09 19 LEU B C 1
ATOM 1571 O O . LEU B 1 19 ? -5.785 10.375 -13.617 1 41.09 19 LEU B O 1
ATOM 1575 N N . GLY B 1 20 ? -6.859 8.555 -13.18 1 41.88 20 GLY B N 1
ATOM 1576 C CA . GLY B 1 20 ? -8.016 9.297 -12.695 1 41.88 20 GLY B CA 1
ATOM 1577 C C . GLY B 1 20 ? -7.723 10.094 -11.438 1 41.88 20 GLY B C 1
ATOM 1578 O O . GLY B 1 20 ? -8.172 11.234 -11.305 1 41.88 20 GLY B O 1
ATOM 1579 N N . PHE B 1 21 ? -7.004 9.562 -10.492 1 39.09 21 PHE B N 1
ATOM 1580 C CA . PHE B 1 21 ? -6.645 10.234 -9.242 1 39.09 21 PHE B CA 1
ATOM 1581 C C . PHE B 1 21 ? -5.809 11.477 -9.523 1 39.09 21 PHE B C 1
ATOM 1583 O O . PHE B 1 21 ? -6.055 12.539 -8.945 1 39.09 21 PHE B O 1
ATOM 1590 N N . LEU B 1 22 ? -4.867 11.297 -10.414 1 36.62 22 LEU B N 1
ATOM 1591 C CA . LEU B 1 22 ? -4.047 12.445 -10.781 1 36.62 22 LEU B CA 1
ATOM 1592 C C . LEU B 1 22 ? -4.902 13.547 -11.398 1 36.62 22 LEU B C 1
ATOM 1594 O O . LEU B 1 22 ? -4.727 14.727 -11.086 1 36.62 22 LEU B O 1
ATOM 1598 N N . ALA B 1 23 ? -5.824 13.117 -12.141 1 37.84 23 ALA B N 1
ATOM 1599 C CA . ALA B 1 23 ? -6.688 14.117 -12.758 1 37.84 23 ALA B CA 1
ATOM 1600 C C . ALA B 1 23 ? -7.551 14.82 -11.711 1 37.84 23 ALA B C 1
ATOM 1602 O O . ALA B 1 23 ? -7.758 16.031 -11.781 1 37.84 23 ALA B O 1
ATOM 1603 N N . ALA B 1 24 ? -8.102 14.141 -10.719 1 39.72 24 ALA B N 1
ATOM 1604 C CA . ALA B 1 24 ? -8.984 14.75 -9.727 1 39.72 24 ALA B CA 1
ATOM 1605 C C . ALA B 1 24 ? -8.234 15.773 -8.883 1 39.72 24 ALA B C 1
ATOM 1607 O O . ALA B 1 24 ? -8.797 16.797 -8.5 1 39.72 24 ALA B O 1
ATOM 1608 N N . ILE B 1 25 ? -7.051 15.508 -8.5 1 38 25 ILE B N 1
ATOM 1609 C CA . ILE B 1 25 ? -6.23 16.484 -7.785 1 38 25 ILE B CA 1
ATOM 1610 C C . ILE B 1 25 ? -6.055 17.734 -8.633 1 38 25 ILE B C 1
ATOM 1612 O O . ILE B 1 25 ? -6.113 18.859 -8.125 1 38 25 ILE B O 1
ATOM 1616 N N . LEU B 1 26 ? -5.711 17.484 -9.852 1 34.16 26 LEU B N 1
ATOM 1617 C CA . LEU B 1 26 ? -5.453 18.656 -10.68 1 34.16 26 LEU B CA 1
ATOM 1618 C C . LEU B 1 26 ? -6.734 19.453 -10.922 1 34.16 26 LEU B C 1
ATOM 1620 O O . LEU B 1 26 ? -6.707 20.672 -11 1 34.16 26 LEU B O 1
ATOM 1624 N N . PHE B 1 27 ? -7.883 18.75 -11.164 1 36.03 27 PHE B N 1
ATOM 1625 C CA . PHE B 1 27 ? -9.039 19.547 -11.586 1 36.03 27 PHE B CA 1
ATOM 1626 C C . PHE B 1 27 ? -9.891 19.938 -10.383 1 36.03 27 PHE B C 1
ATOM 1628 O O . PHE B 1 27 ? -11.086 19.641 -10.336 1 36.03 27 PHE B O 1
ATOM 1635 N N . GLU B 1 28 ? -9.672 19.984 -9.219 1 36.28 28 GLU B N 1
ATOM 1636 C CA . GLU B 1 28 ? -10.5 20.578 -8.172 1 36.28 28 GLU B CA 1
ATOM 1637 C C . GLU B 1 28 ? -11.078 21.922 -8.609 1 36.28 28 GLU B C 1
ATOM 1639 O O . GLU B 1 28 ? -12.234 22.234 -8.312 1 36.28 28 GLU B O 1
ATOM 1644 N N . LYS B 1 29 ? -10.508 22.859 -9 1 35.66 29 LYS B N 1
ATOM 1645 C CA . LYS B 1 29 ? -11.242 24.109 -9.211 1 35.66 29 LYS B CA 1
ATOM 1646 C C . LYS B 1 29 ? -12.055 24.062 -10.5 1 35.66 29 LYS B C 1
ATOM 1648 O O . LYS B 1 29 ? -12.883 24.938 -10.75 1 35.66 29 LYS B O 1
ATOM 1653 N N . GLN B 1 30 ? -11.562 23.516 -11.734 1 34.5 30 GLN B N 1
ATOM 1654 C CA . GLN B 1 30 ? -12.234 23.859 -12.984 1 34.5 30 GLN B CA 1
ATOM 1655 C C . GLN B 1 30 ? -13.43 22.938 -13.242 1 34.5 30 GLN B C 1
ATOM 1657 O O . GLN B 1 30 ? -13.484 21.828 -12.719 1 34.5 30 GLN B O 1
ATOM 1662 N N . ASN B 1 31 ? -14.672 23.188 -13.992 1 39.41 31 ASN B N 1
ATOM 1663 C CA . ASN B 1 31 ? -15.906 22.672 -14.562 1 39.41 31 ASN B CA 1
ATOM 1664 C C . ASN B 1 31 ? -15.688 21.328 -15.242 1 39.41 31 ASN B C 1
ATOM 1666 O O . ASN B 1 31 ? -15.719 21.219 -16.469 1 39.41 31 ASN B O 1
ATOM 1670 N N . ASN B 1 32 ? -14.859 20.391 -15.023 1 38.47 32 ASN B N 1
ATOM 1671 C CA . ASN B 1 32 ? -13.992 19.531 -15.812 1 38.47 32 ASN B CA 1
ATOM 1672 C C . ASN B 1 32 ? -14.711 18.25 -16.234 1 38.47 32 ASN B C 1
ATOM 1674 O O . ASN B 1 32 ? -15.062 17.422 -15.398 1 38.47 32 ASN B O 1
ATOM 1678 N N . TYR B 1 33 ? -15.523 18.094 -17.281 1 43.62 33 TYR B N 1
ATOM 1679 C CA . TYR B 1 33 ? -16.078 17.078 -18.172 1 43.62 33 TYR B CA 1
ATOM 1680 C C . TYR B 1 33 ? -15.102 15.93 -18.375 1 43.62 33 TYR B C 1
ATOM 1682 O O . TYR B 1 33 ? -15.508 14.781 -18.531 1 43.62 33 TYR B O 1
ATOM 1690 N N . LEU B 1 34 ? -13.906 16.312 -18.281 1 40.03 34 LEU B N 1
ATOM 1691 C CA . LEU B 1 34 ? -12.891 15.297 -18.547 1 40.03 34 LEU B CA 1
ATOM 1692 C C . LEU B 1 34 ? -12.82 14.297 -17.391 1 40.03 34 LEU B C 1
ATOM 1694 O O . LEU B 1 34 ? -12.648 13.094 -17.625 1 40.03 34 LEU B O 1
ATOM 1698 N N . VAL B 1 35 ? -13.164 14.773 -16.297 1 45.06 35 VAL B N 1
ATOM 1699 C CA . VAL B 1 35 ? -13.188 13.883 -15.141 1 45.06 35 VAL B CA 1
ATOM 1700 C C . VAL B 1 35 ? -14.352 12.898 -15.273 1 45.06 35 VAL B C 1
ATOM 1702 O O . VAL B 1 35 ? -14.203 11.703 -15.008 1 45.06 35 VAL B O 1
ATOM 1705 N N . PHE B 1 36 ? -15.422 13.516 -15.805 1 43.75 36 PHE B N 1
ATOM 1706 C CA . PHE B 1 36 ? -16.609 12.695 -16.016 1 43.75 36 PHE B CA 1
ATOM 1707 C C . PHE B 1 36 ? -16.328 11.602 -17.031 1 43.75 36 PHE B C 1
ATOM 1709 O O . PHE B 1 36 ? -16.734 10.453 -16.844 1 43.75 36 PHE B O 1
ATOM 1716 N N . GLY B 1 37 ? -15.711 11.969 -18.078 1 43.38 37 GLY B N 1
ATOM 1717 C CA . GLY B 1 37 ? -15.383 10.984 -19.094 1 43.38 37 GLY B CA 1
ATOM 1718 C C . GLY B 1 37 ? -14.477 9.883 -18.594 1 43.38 37 GLY B C 1
ATOM 1719 O O . GLY B 1 37 ? -14.703 8.703 -18.891 1 43.38 37 GLY B O 1
ATOM 1720 N N . PHE B 1 38 ? -13.688 10.164 -17.766 1 43.19 38 PHE B N 1
ATOM 1721 C CA . PHE B 1 38 ? -12.734 9.195 -17.234 1 43.19 38 PHE B CA 1
ATOM 1722 C C . PHE B 1 38 ? -13.422 8.203 -16.297 1 43.19 38 PHE B C 1
ATOM 1724 O O . PHE B 1 38 ? -13.133 7.008 -16.344 1 43.19 38 PHE B O 1
ATOM 1731 N N . LEU B 1 39 ? -14.352 8.789 -15.57 1 45.28 39 LEU B N 1
ATOM 1732 C CA . LEU B 1 39 ? -15.102 7.938 -14.656 1 45.28 39 LEU B CA 1
ATOM 1733 C C . LEU B 1 39 ? -15.938 6.922 -15.43 1 45.28 39 LEU B C 1
ATOM 1735 O O . LEU B 1 39 ? -16 5.75 -15.047 1 45.28 39 LEU B O 1
ATOM 1739 N N . ILE B 1 40 ? -16.453 7.398 -16.5 1 48.5 40 ILE B N 1
ATOM 1740 C CA . ILE B 1 40 ? -17.234 6.516 -17.359 1 48.5 40 ILE B CA 1
ATOM 1741 C C . ILE B 1 40 ? -16.328 5.445 -17.953 1 48.5 40 ILE B C 1
ATOM 1743 O O . ILE B 1 40 ? -16.688 4.262 -17.984 1 48.5 40 ILE B O 1
ATOM 1747 N N . LEU B 1 41 ? -15.242 5.859 -18.203 1 47.53 41 LEU B N 1
ATOM 1748 C CA . LEU B 1 41 ? -14.312 4.922 -18.828 1 47.53 41 LEU B CA 1
ATOM 1749 C C . LEU B 1 41 ? -13.852 3.873 -17.812 1 47.53 41 LEU B C 1
ATOM 1751 O O . LEU B 1 41 ? -13.797 2.684 -18.141 1 47.53 41 LEU B O 1
ATOM 1755 N N . ALA B 1 42 ? -13.641 4.305 -16.625 1 45.53 42 ALA B N 1
ATOM 1756 C CA . ALA B 1 42 ? -13.227 3.381 -15.57 1 45.53 42 ALA B CA 1
ATOM 1757 C C . ALA B 1 42 ? -14.328 2.371 -15.258 1 45.53 42 ALA B C 1
ATOM 1759 O O . ALA B 1 42 ? -14.055 1.182 -15.078 1 45.53 42 ALA B O 1
ATOM 1760 N N . LEU B 1 43 ? -15.516 2.879 -15.219 1 48.06 43 LEU B N 1
ATOM 1761 C CA . LEU B 1 43 ? -16.672 2.023 -14.984 1 48.06 43 LEU B CA 1
ATOM 1762 C C . LEU B 1 43 ? -16.859 1.021 -16.125 1 48.06 43 LEU B C 1
ATOM 1764 O O . LEU B 1 43 ? -17.141 -0.154 -15.875 1 48.06 43 LEU B O 1
ATOM 1768 N N . VAL B 1 44 ? -16.641 1.521 -17.297 1 47.91 44 VAL B N 1
ATOM 1769 C CA . VAL B 1 44 ? -16.781 0.651 -18.453 1 47.91 44 VAL B CA 1
ATOM 1770 C C . VAL B 1 44 ? -15.68 -0.415 -18.438 1 47.91 44 VAL B C 1
ATOM 1772 O O . VAL B 1 44 ? -15.953 -1.593 -18.688 1 47.91 44 VAL B O 1
ATOM 1775 N N . LEU B 1 45 ? -14.609 0.049 -18.047 1 46.44 45 LEU B N 1
ATOM 1776 C CA . LEU B 1 45 ? -13.5 -0.894 -18.047 1 46.44 45 LEU B CA 1
ATOM 1777 C C . LEU B 1 45 ? -13.688 -1.956 -16.969 1 46.44 45 LEU B C 1
ATOM 1779 O O . LEU B 1 45 ? -13.391 -3.131 -17.188 1 46.44 45 LEU B O 1
ATOM 1783 N N . LEU B 1 46 ? -14.18 -1.468 -15.852 1 47.22 46 LEU B N 1
ATOM 1784 C CA . LEU B 1 46 ? -14.539 -2.422 -14.812 1 47.22 46 LEU B CA 1
ATOM 1785 C C . LEU B 1 46 ? -15.57 -3.424 -15.32 1 47.22 46 LEU B C 1
ATOM 1787 O O . LEU B 1 46 ? -15.477 -4.621 -15.039 1 47.22 46 LEU B O 1
ATOM 1791 N N . LEU B 1 47 ? -16.5 -2.891 -16.047 1 47.44 47 LEU B N 1
ATOM 1792 C CA . LEU B 1 47 ? -17.562 -3.73 -16.578 1 47.44 47 LEU B CA 1
ATOM 1793 C C . LEU B 1 47 ? -17.016 -4.699 -17.625 1 47.44 47 LEU B C 1
ATOM 1795 O O . LEU B 1 47 ? -17.406 -5.867 -17.656 1 47.44 47 LEU B O 1
ATOM 1799 N N . VAL B 1 48 ? -16.172 -4.18 -18.375 1 47.03 48 VAL B N 1
ATOM 1800 C CA . VAL B 1 48 ? -15.617 -4.988 -19.453 1 47.03 48 VAL B CA 1
ATOM 1801 C C . VAL B 1 48 ? -14.766 -6.113 -18.875 1 47.03 48 VAL B C 1
ATOM 1803 O O . VAL B 1 48 ? -14.82 -7.25 -19.359 1 47.03 48 VAL B O 1
ATOM 1806 N N . THR B 1 49 ? -13.961 -5.746 -17.969 1 44.59 49 THR B N 1
ATOM 1807 C CA . THR B 1 49 ? -13.141 -6.781 -17.359 1 44.59 49 THR B CA 1
ATOM 1808 C C . THR B 1 49 ? -14.016 -7.848 -16.703 1 44.59 49 THR B C 1
ATOM 1810 O O . THR B 1 49 ? -13.656 -9.023 -16.688 1 44.59 49 THR B O 1
ATOM 1813 N N . TYR B 1 50 ? -15.016 -7.305 -16.078 1 46.28 50 TYR B N 1
ATOM 1814 C CA . TYR B 1 50 ? -15.969 -8.227 -15.477 1 46.28 50 TYR B CA 1
ATOM 1815 C C . TYR B 1 50 ? -16.531 -9.188 -16.531 1 46.28 50 TYR B C 1
ATOM 1817 O O . TYR B 1 50 ? -16.688 -10.383 -16.266 1 46.28 50 TYR B O 1
ATOM 1825 N N . LYS B 1 51 ? -16.844 -8.609 -17.609 1 44.44 51 LYS B N 1
ATOM 1826 C CA . LYS B 1 51 ? -17.484 -9.422 -18.625 1 44.44 51 LYS B CA 1
ATOM 1827 C C . LYS B 1 51 ? -16.5 -10.383 -19.281 1 44.44 51 LYS B C 1
ATOM 1829 O O . LYS B 1 51 ? -16.875 -11.477 -19.703 1 44.44 51 LYS B O 1
ATOM 1834 N N . LYS B 1 52 ? -15.344 -9.961 -19.516 1 42.5 52 LYS B N 1
ATOM 1835 C CA . LYS B 1 52 ? -14.445 -10.766 -20.344 1 42.5 52 LYS B CA 1
ATOM 1836 C C . LYS B 1 52 ? -13.758 -11.852 -19.516 1 42.5 52 LYS B C 1
ATOM 1838 O O . LYS B 1 52 ? -13.07 -12.711 -20.078 1 42.5 52 LYS B O 1
ATOM 1843 N N . THR B 1 53 ? -13.492 -11.68 -18.312 1 43.41 53 THR B N 1
ATOM 1844 C CA . THR B 1 53 ? -12.93 -12.805 -17.578 1 43.41 53 THR B CA 1
ATOM 1845 C C . THR B 1 53 ? -13.906 -13.984 -17.562 1 43.41 53 THR B C 1
ATOM 1847 O O . THR B 1 53 ? -15.055 -13.836 -17.141 1 43.41 53 THR B O 1
ATOM 1850 N N . PRO B 1 54 ? -13.562 -14.914 -18.422 1 34.97 54 PRO B N 1
ATOM 1851 C CA . PRO B 1 54 ? -14.453 -16.078 -18.359 1 34.97 54 PRO B CA 1
ATOM 1852 C C . PRO B 1 54 ? -14.688 -16.578 -16.938 1 34.97 54 PRO B C 1
ATOM 1854 O O . PRO B 1 54 ? -13.734 -16.922 -16.234 1 34.97 54 PRO B O 1
ATOM 1857 N N . VAL B 1 55 ? -15.617 -15.938 -16.203 1 40.88 55 VAL B N 1
ATOM 1858 C CA . VAL B 1 55 ? -16.109 -16.531 -14.969 1 40.88 55 VAL B CA 1
ATOM 1859 C C . VAL B 1 55 ? -16.453 -18 -15.203 1 40.88 55 VAL B C 1
ATOM 1861 O O . VAL B 1 55 ? -17.406 -18.312 -15.922 1 40.88 55 VAL B O 1
ATOM 1864 N N . SER B 1 56 ? -15.695 -18.922 -15.562 1 39.69 56 SER B N 1
ATOM 1865 C CA . SER B 1 56 ? -16.188 -20.266 -15.273 1 39.69 56 SER B CA 1
ATOM 1866 C C . SER B 1 56 ? -16.953 -20.297 -13.953 1 39.69 56 SER B C 1
ATOM 1868 O O . SER B 1 56 ? -16.469 -19.812 -12.93 1 39.69 56 SER B O 1
ATOM 1870 N N . ALA B 1 57 ? -18.266 -20.375 -13.844 1 42.84 57 ALA B N 1
ATOM 1871 C CA . ALA B 1 57 ? -19.453 -19.766 -13.258 1 42.84 57 ALA B CA 1
ATOM 1872 C C . ALA B 1 57 ? -19.453 -19.906 -11.742 1 42.84 57 ALA B C 1
ATOM 1874 O O . ALA B 1 57 ? -19.688 -18.922 -11.023 1 42.84 57 ALA B O 1
ATOM 1875 N N . LYS B 1 58 ? -19.734 -21.094 -11.07 1 46.81 58 LYS B N 1
ATOM 1876 C CA . LYS B 1 58 ? -20.344 -21.281 -9.758 1 46.81 58 LYS B CA 1
ATOM 1877 C C . LYS B 1 58 ? -19.359 -20.984 -8.641 1 46.81 58 LYS B C 1
ATOM 1879 O O . LYS B 1 58 ? -19.672 -20.234 -7.711 1 46.81 58 LYS B O 1
ATOM 1884 N N . SER B 1 59 ? -18.156 -21.719 -8.516 1 50 59 SER B N 1
ATOM 1885 C CA . SER B 1 59 ? -17.203 -21.734 -7.402 1 50 59 SER B CA 1
ATOM 1886 C C . SER B 1 59 ? -16.391 -20.438 -7.359 1 50 59 SER B C 1
ATOM 1888 O O . SER B 1 59 ? -16.047 -19.953 -6.277 1 50 59 SER B O 1
ATOM 1890 N N . HIS B 1 60 ? -16.297 -19.703 -8.5 1 61.94 60 HIS B N 1
ATOM 1891 C CA . HIS B 1 60 ? -15.422 -18.531 -8.594 1 61.94 60 HIS B CA 1
ATOM 1892 C C . HIS B 1 60 ? -16.141 -17.266 -8.141 1 61.94 60 HIS B C 1
ATOM 1894 O O . HIS B 1 60 ? -15.523 -16.375 -7.539 1 61.94 60 HIS B O 1
ATOM 1900 N N . THR B 1 61 ? -17.469 -17.359 -8.133 1 68.12 61 THR B N 1
ATOM 1901 C CA . THR B 1 61 ? -18.203 -16.172 -7.754 1 68.12 61 THR B CA 1
ATOM 1902 C C . THR B 1 61 ? -18.219 -16 -6.234 1 68.12 61 THR B C 1
ATOM 1904 O O . THR B 1 61 ? -18.047 -14.891 -5.727 1 68.12 61 THR B O 1
ATOM 1907 N N . PHE B 1 62 ? -18.359 -17.109 -5.562 1 73 62 PHE B N 1
ATOM 1908 C CA . PHE B 1 62 ? -18.406 -17.031 -4.109 1 73 62 PHE B CA 1
ATOM 1909 C C . PHE B 1 62 ? -17.062 -16.562 -3.549 1 73 62 PHE B C 1
ATOM 1911 O O . PHE B 1 62 ? -17.016 -15.773 -2.605 1 73 62 PHE B O 1
ATOM 1918 N N . GLU B 1 63 ? -16.031 -17 -4.125 1 82.25 63 GLU B N 1
ATOM 1919 C CA . GLU B 1 63 ? -14.688 -16.609 -3.689 1 82.25 63 GLU B CA 1
ATOM 1920 C C . GLU B 1 63 ? -14.461 -15.117 -3.887 1 82.25 63 GLU B C 1
ATOM 1922 O O . GLU B 1 63 ? -13.812 -14.469 -3.064 1 82.25 63 GLU B O 1
ATOM 1927 N N . HIS B 1 64 ? -15.055 -14.586 -4.93 1 84.38 64 HIS B N 1
ATOM 1928 C CA . HIS B 1 64 ? -14.93 -13.164 -5.199 1 84.38 64 HIS B CA 1
ATOM 1929 C C . HIS B 1 64 ? -15.703 -12.336 -4.164 1 84.38 64 HIS B C 1
ATOM 1931 O O . HIS B 1 64 ? -15.203 -11.312 -3.689 1 84.38 64 HIS B O 1
ATOM 1937 N N . PHE B 1 65 ? -16.844 -12.859 -3.822 1 82.88 65 PHE B N 1
ATOM 1938 C CA . PHE B 1 65 ? -17.641 -12.18 -2.814 1 82.88 65 PHE B CA 1
ATOM 1939 C C . PHE B 1 65 ? -16.938 -12.195 -1.462 1 82.88 65 PHE B C 1
ATOM 1941 O O . PHE B 1 65 ? -16.938 -11.195 -0.747 1 82.88 65 PHE B O 1
ATOM 1948 N N . LEU B 1 66 ? -16.359 -13.273 -1.143 1 88.75 66 LEU B N 1
ATOM 1949 C CA . LEU B 1 66 ? -15.648 -13.398 0.128 1 88.75 66 LEU B CA 1
ATOM 1950 C C . LEU B 1 66 ? -14.445 -12.461 0.171 1 88.75 66 LEU B C 1
ATOM 1952 O O . LEU B 1 66 ? -14.164 -11.852 1.205 1 88.75 66 LEU B O 1
ATOM 1956 N N . THR B 1 67 ? -13.805 -12.352 -0.949 1 93.25 67 THR B N 1
ATOM 1957 C CA . THR B 1 67 ? -12.656 -11.461 -1.032 1 93.25 67 THR B CA 1
ATOM 1958 C C . THR B 1 67 ? -13.07 -10.023 -0.735 1 93.25 67 THR B C 1
ATOM 1960 O O . THR B 1 67 ? -12.438 -9.344 0.08 1 93.25 67 THR B O 1
ATOM 1963 N N . VAL B 1 68 ? -14.141 -9.578 -1.314 1 91.56 68 VAL B N 1
ATOM 1964 C CA . VAL B 1 68 ? -14.625 -8.219 -1.099 1 91.56 68 VAL B CA 1
ATOM 1965 C C . VAL B 1 68 ? -15.055 -8.047 0.357 1 91.56 68 VAL B C 1
ATOM 1967 O O . VAL B 1 68 ? -14.773 -7.023 0.978 1 91.56 68 VAL B O 1
ATOM 1970 N N . ALA B 1 69 ? -15.648 -9.07 0.899 1 91.69 69 ALA B N 1
ATOM 1971 C CA . ALA B 1 69 ? -16.094 -9.031 2.289 1 91.69 69 ALA B CA 1
ATOM 1972 C C . ALA B 1 69 ? -14.914 -8.914 3.244 1 91.69 69 ALA B C 1
ATOM 1974 O O . ALA B 1 69 ? -14.977 -8.172 4.227 1 91.69 69 ALA B O 1
ATOM 1975 N N . PHE B 1 70 ? -13.898 -9.633 2.973 1 95.5 70 PHE B N 1
ATOM 1976 C CA . PHE B 1 70 ? -12.727 -9.602 3.846 1 95.5 70 PHE B CA 1
ATOM 1977 C C . PHE B 1 70 ? -11.992 -8.273 3.725 1 95.5 70 PHE B C 1
ATOM 1979 O O . PHE B 1 70 ? -11.43 -7.777 4.703 1 95.5 70 PHE B O 1
ATOM 1986 N N . VAL B 1 71 ? -11.984 -7.66 2.469 1 97.38 71 VAL B N 1
ATOM 1987 C CA . VAL B 1 71 ? -11.438 -6.32 2.311 1 97.38 71 VAL B CA 1
ATOM 1988 C C . VAL B 1 71 ? -12.227 -5.332 3.164 1 97.38 71 VAL B C 1
ATOM 1990 O O . VAL B 1 71 ? -11.641 -4.496 3.859 1 97.38 71 VAL B O 1
ATOM 1993 N N . PHE B 1 72 ? -13.539 -5.52 3.145 1 94.94 72 PHE B N 1
ATOM 1994 C CA . PHE B 1 72 ? -14.422 -4.676 3.936 1 94.94 72 PHE B CA 1
ATOM 1995 C C . PHE B 1 72 ? -14.133 -4.832 5.426 1 94.94 72 PHE B C 1
ATOM 1997 O O . PHE B 1 72 ? -14.039 -3.84 6.152 1 94.94 72 PHE B O 1
ATOM 2004 N N . LEU B 1 73 ? -13.984 -6.02 5.883 1 94.94 73 LEU B N 1
ATOM 2005 C CA . LEU B 1 73 ? -13.703 -6.297 7.289 1 94.94 73 LEU B CA 1
ATOM 2006 C C . LEU B 1 73 ? -12.383 -5.66 7.719 1 94.94 73 LEU B C 1
ATOM 2008 O O . LEU B 1 73 ? -12.312 -5.02 8.766 1 94.94 73 LEU B O 1
ATOM 2012 N N . GLY B 1 74 ? -11.344 -5.844 6.926 1 98.31 74 GLY B N 1
ATOM 2013 C CA . GLY B 1 74 ? -10.055 -5.234 7.23 1 98.31 74 GLY B CA 1
ATOM 2014 C C . GLY B 1 74 ? -10.117 -3.721 7.32 1 98.31 74 GLY B C 1
ATOM 2015 O O . GLY B 1 74 ? -9.516 -3.123 8.219 1 98.31 74 GLY B O 1
ATOM 2016 N N . ALA B 1 75 ? -10.883 -3.129 6.418 1 97.94 75 ALA B N 1
ATOM 2017 C CA . ALA B 1 75 ? -11.016 -1.675 6.375 1 97.94 75 ALA B CA 1
ATOM 2018 C C . ALA B 1 75 ? -11.719 -1.148 7.625 1 97.94 75 ALA B C 1
ATOM 2020 O O . ALA B 1 75 ? -11.219 -0.225 8.281 1 97.94 75 ALA B O 1
ATOM 2021 N N . ILE B 1 76 ? -12.789 -1.786 7.996 1 94.69 76 ILE B N 1
ATOM 2022 C CA . ILE B 1 76 ? -13.594 -1.32 9.117 1 94.69 76 ILE B CA 1
ATOM 2023 C C . ILE B 1 76 ? -12.828 -1.502 10.422 1 94.69 76 ILE B C 1
ATOM 2025 O O . ILE B 1 76 ? -12.766 -0.589 11.25 1 94.69 76 ILE B O 1
ATOM 2029 N N . ILE B 1 77 ? -12.203 -2.643 10.633 1 97 77 ILE B N 1
ATOM 2030 C CA . ILE B 1 77 ? -11.477 -2.91 11.867 1 97 77 ILE B CA 1
ATOM 2031 C C . ILE B 1 77 ? -10.328 -1.911 12.023 1 97 77 ILE B C 1
ATOM 2033 O O . ILE B 1 77 ? -10.141 -1.335 13.094 1 97 77 ILE B O 1
ATOM 2037 N N . THR B 1 78 ? -9.602 -1.694 10.945 1 98.5 78 THR B N 1
ATOM 2038 C CA . THR B 1 78 ? -8.484 -0.764 10.992 1 98.5 78 THR B CA 1
ATOM 2039 C C . THR B 1 78 ? -8.969 0.657 11.258 1 98.5 78 THR B C 1
ATOM 2041 O O . THR B 1 78 ? -8.375 1.383 12.055 1 98.5 78 THR B O 1
ATOM 2044 N N . TYR B 1 79 ? -10.055 1.044 10.648 1 96.56 79 TYR B N 1
ATOM 2045 C CA . TYR B 1 79 ? -10.609 2.381 10.828 1 96.56 79 TYR B CA 1
ATOM 2046 C C . TYR B 1 79 ? -11.055 2.592 12.273 1 96.56 79 TYR B C 1
ATOM 2048 O O . TYR B 1 79 ? -10.805 3.648 12.859 1 96.56 79 TYR B O 1
ATOM 2056 N N . VAL B 1 80 ? -11.695 1.609 12.836 1 93.88 80 VAL B N 1
ATOM 2057 C CA . VAL B 1 80 ? -12.156 1.682 14.219 1 93.88 80 VAL B CA 1
ATOM 2058 C C . VAL B 1 80 ? -10.953 1.78 15.156 1 93.88 80 VAL B C 1
ATOM 2060 O O . VAL B 1 80 ? -10.969 2.561 16.109 1 93.88 80 VAL B O 1
ATOM 2063 N N . LEU B 1 81 ? -9.891 1.032 14.914 1 95.88 81 LEU B N 1
ATOM 2064 C CA . LEU B 1 81 ? -8.695 1.047 15.758 1 95.88 81 LEU B CA 1
ATOM 2065 C C . LEU B 1 81 ? -8.062 2.432 15.773 1 95.88 81 LEU B C 1
ATOM 2067 O O . LEU B 1 81 ? -7.602 2.898 16.812 1 95.88 81 LEU B O 1
ATOM 2071 N N . HIS B 1 82 ? -8.023 3.029 14.57 1 93.31 82 HIS B N 1
ATOM 2072 C CA . HIS B 1 82 ? -7.359 4.324 14.477 1 93.31 82 HIS B CA 1
ATOM 2073 C C . HIS B 1 82 ? -8.266 5.441 14.984 1 93.31 82 HIS B C 1
ATOM 2075 O O . HIS B 1 82 ? -7.816 6.324 15.719 1 93.31 82 HIS B O 1
ATOM 2081 N N . THR B 1 83 ? -9.594 5.504 14.75 1 91.81 83 THR B N 1
ATOM 2082 C CA . THR B 1 83 ? -10.484 6.613 15.062 1 91.81 83 THR B CA 1
ATOM 2083 C C . THR B 1 83 ? -11.062 6.465 16.469 1 91.81 83 THR B C 1
ATOM 2085 O O . THR B 1 83 ? -11.328 7.461 17.141 1 91.81 83 THR B O 1
ATOM 2088 N N . THR B 1 84 ? -11.328 5.266 16.938 1 90.88 84 THR B N 1
ATOM 2089 C CA . THR B 1 84 ? -11.977 5.039 18.219 1 90.88 84 THR B CA 1
ATOM 2090 C C . THR B 1 84 ? -10.945 4.723 19.297 1 90.88 84 THR B C 1
ATOM 2092 O O . THR B 1 84 ? -11.039 5.219 20.422 1 90.88 84 THR B O 1
ATOM 2095 N N . PHE B 1 85 ? -9.836 3.98 19 1 94.62 85 PHE B N 1
ATOM 2096 C CA . PHE B 1 85 ? -8.875 3.549 20.016 1 94.62 85 PHE B CA 1
ATOM 2097 C C . PHE B 1 85 ? -7.602 4.383 19.938 1 94.62 85 PHE B C 1
ATOM 2099 O O . PHE B 1 85 ? -6.617 4.09 20.625 1 94.62 85 PHE B O 1
ATOM 2106 N N . ASN B 1 86 ? -7.477 5.332 19.031 1 94.12 86 ASN B N 1
ATOM 2107 C CA . ASN B 1 86 ? -6.414 6.324 18.906 1 94.12 86 ASN B CA 1
ATOM 2108 C C . ASN B 1 86 ? -5.082 5.68 18.547 1 94.12 86 ASN B C 1
ATOM 2110 O O . ASN B 1 86 ? -4.027 6.109 19.016 1 94.12 86 ASN B O 1
ATOM 2114 N N . PHE B 1 87 ? -5.152 4.574 17.828 1 95.88 87 PHE B N 1
ATOM 2115 C CA . PHE B 1 87 ? -3.936 4.02 17.25 1 95.88 87 PHE B CA 1
ATOM 2116 C C . PHE B 1 87 ? -3.414 4.914 16.125 1 95.88 87 PHE B C 1
ATOM 2118 O O . PHE B 1 87 ? -4.191 5.586 15.445 1 95.88 87 PHE B O 1
ATOM 2125 N N . SER B 1 88 ? -2.051 5.012 16.016 1 95.12 88 SER B N 1
ATOM 2126 C CA . SER B 1 88 ? -1.558 5.574 14.758 1 95.12 88 SER B CA 1
ATOM 2127 C C . SER B 1 88 ? -2 4.738 13.562 1 95.12 88 SER B C 1
ATOM 2129 O O . SER B 1 88 ? -2.361 3.57 13.711 1 95.12 88 SER B O 1
ATOM 2131 N N . THR B 1 89 ? -2.062 5.27 12.391 1 95.75 89 THR B N 1
ATOM 2132 C CA . THR B 1 89 ? -2.521 4.582 11.195 1 95.75 89 THR B CA 1
ATOM 2133 C C . THR B 1 89 ? -1.657 3.355 10.906 1 95.75 89 THR B C 1
ATOM 2135 O O . THR B 1 89 ? -2.176 2.279 10.609 1 95.75 89 THR B O 1
ATOM 2138 N N . VAL B 1 90 ? -0.328 3.518 11.062 1 97.12 90 VAL B N 1
ATOM 2139 C CA . VAL B 1 90 ? 0.607 2.424 10.82 1 97.12 90 VAL B CA 1
ATOM 2140 C C . VAL B 1 90 ? 0.389 1.318 11.852 1 97.12 90 VAL B C 1
ATOM 2142 O O . VAL B 1 90 ? 0.346 0.136 11.508 1 97.12 90 VAL B O 1
ATOM 2145 N N . LEU B 1 91 ? 0.192 1.692 13.117 1 97.69 91 LEU B N 1
ATOM 2146 C CA . LEU B 1 91 ? -0.05 0.73 14.188 1 97.69 91 LEU B CA 1
ATOM 2147 C C . LEU B 1 91 ? -1.346 -0.037 13.945 1 97.69 91 LEU B C 1
ATOM 2149 O O . LEU B 1 91 ? -1.384 -1.261 14.086 1 97.69 91 LEU B O 1
ATOM 2153 N N . ALA B 1 92 ? -2.383 0.628 13.586 1 98.19 92 ALA B N 1
ATOM 2154 C CA . ALA B 1 92 ? -3.684 0.011 13.336 1 98.19 92 ALA B CA 1
ATOM 2155 C C . ALA B 1 92 ? -3.602 -1.001 12.203 1 98.19 92 ALA B C 1
ATOM 2157 O O . ALA B 1 92 ? -3.992 -2.16 12.359 1 98.19 92 ALA B O 1
ATOM 2158 N N . ALA B 1 93 ? -3.037 -0.604 11.039 1 98.38 93 ALA B N 1
ATOM 2159 C CA . ALA B 1 93 ? -2.938 -1.469 9.867 1 98.38 93 ALA B CA 1
ATOM 2160 C C . ALA B 1 93 ? -2.039 -2.67 10.148 1 98.38 93 ALA B C 1
ATOM 2162 O O . ALA B 1 93 ? -2.355 -3.795 9.758 1 98.38 93 ALA B O 1
ATOM 2163 N N . SER B 1 94 ? -0.894 -2.412 10.859 1 98.56 94 SER B N 1
ATOM 2164 C CA . SER B 1 94 ? 0.047 -3.488 11.148 1 98.56 94 SER B CA 1
ATOM 2165 C C . SER B 1 94 ? -0.544 -4.484 12.141 1 98.56 94 SER B C 1
ATOM 2167 O O . SER B 1 94 ? -0.264 -5.684 12.07 1 98.56 94 SER B O 1
ATOM 2169 N N . THR B 1 95 ? -1.335 -4.016 13.125 1 98.38 95 THR B N 1
ATOM 2170 C CA . THR B 1 95 ? -2 -4.906 14.07 1 98.38 95 THR B CA 1
ATOM 2171 C C . THR B 1 95 ? -2.98 -5.828 13.344 1 98.38 95 THR B C 1
ATOM 2173 O O . THR B 1 95 ? -2.975 -7.043 13.562 1 98.38 95 THR B O 1
ATOM 2176 N N . VAL B 1 96 ? -3.793 -5.293 12.477 1 98.5 96 VAL B N 1
ATOM 2177 C CA . VAL B 1 96 ? -4.758 -6.074 11.711 1 98.5 96 VAL B CA 1
ATOM 2178 C C . VAL B 1 96 ? -4.027 -7.074 10.82 1 98.5 96 VAL B C 1
ATOM 2180 O O . VAL B 1 96 ? -4.379 -8.258 10.789 1 98.5 96 VAL B O 1
ATOM 2183 N N . GLY B 1 97 ? -2.98 -6.609 10.07 1 98.5 97 GLY B N 1
ATOM 2184 C CA . GLY B 1 97 ? -2.197 -7.488 9.211 1 98.5 97 GLY B CA 1
ATOM 2185 C C . GLY B 1 97 ? -1.536 -8.625 9.969 1 98.5 97 GLY B C 1
ATOM 2186 O O . GLY B 1 97 ? -1.54 -9.766 9.508 1 98.5 97 GLY B O 1
ATOM 2187 N N . LEU B 1 98 ? -0.965 -8.289 11.148 1 98.06 98 LEU B N 1
ATOM 2188 C CA . LEU B 1 98 ? -0.287 -9.297 11.961 1 98.06 98 LEU B CA 1
ATOM 2189 C C . LEU B 1 98 ? -1.268 -10.367 12.43 1 98.06 98 LEU B C 1
ATOM 2191 O O . LEU B 1 98 ? -1.006 -11.562 12.281 1 98.06 98 LEU B O 1
ATOM 2195 N N . LEU B 1 99 ? -2.365 -10.008 12.953 1 97.38 99 LEU B N 1
ATOM 2196 C CA . LEU B 1 99 ? -3.34 -10.945 13.5 1 97.38 99 LEU B CA 1
ATOM 2197 C C . LEU B 1 99 ? -3.912 -11.836 12.406 1 97.38 99 LEU B C 1
ATOM 2199 O O . LEU B 1 99 ? -4.047 -13.047 12.594 1 97.38 99 LEU B O 1
ATOM 2203 N N . VAL B 1 100 ? -4.223 -11.242 11.258 1 97.06 100 VAL B N 1
ATOM 2204 C CA . VAL B 1 100 ? -4.906 -12.008 10.219 1 97.06 100 VAL B CA 1
ATOM 2205 C C . VAL B 1 100 ? -3.924 -12.977 9.562 1 97.06 100 VAL B C 1
ATOM 2207 O O . VAL B 1 100 ? -4.332 -13.977 8.961 1 97.06 100 VAL B O 1
ATOM 2210 N N . SER B 1 101 ? -2.611 -12.695 9.625 1 96.44 101 SER B N 1
ATOM 2211 C CA . SER B 1 101 ? -1.596 -13.539 9.016 1 96.44 101 SER B CA 1
ATOM 2212 C C . SER B 1 101 ? -1.568 -14.922 9.656 1 96.44 101 SER B C 1
ATOM 2214 O O . SER B 1 101 ? -1.068 -15.883 9.062 1 96.44 101 SER B O 1
ATOM 2216 N N . PHE B 1 102 ? -2.131 -15.133 10.828 1 94.94 102 PHE B N 1
ATOM 2217 C CA . PHE B 1 102 ? -2.115 -16.406 11.531 1 94.94 102 PHE B CA 1
ATOM 2218 C C . PHE B 1 102 ? -3.389 -17.203 11.25 1 94.94 102 PHE B C 1
ATOM 2220 O O . PHE B 1 102 ? -3.494 -18.375 11.617 1 94.94 102 PHE B O 1
ATOM 2227 N N . VAL B 1 103 ? -4.312 -16.625 10.57 1 92.88 103 VAL B N 1
ATOM 2228 C CA . VAL B 1 103 ? -5.609 -17.25 10.32 1 92.88 103 VAL B CA 1
ATOM 2229 C C . VAL B 1 103 ? -5.422 -18.547 9.531 1 92.88 103 VAL B C 1
ATOM 2231 O O . VAL B 1 103 ? -6.008 -19.578 9.867 1 92.88 103 VAL B O 1
ATOM 2234 N N . PRO B 1 104 ? -4.566 -18.594 8.422 1 90.81 104 PRO B N 1
ATOM 2235 C CA . PRO B 1 104 ? -4.391 -19.859 7.688 1 90.81 104 PRO B CA 1
ATOM 2236 C C . PRO B 1 104 ? -3.803 -20.969 8.555 1 90.81 104 PRO B C 1
ATOM 2238 O O . PRO B 1 104 ? -4.035 -22.141 8.289 1 90.81 104 PRO B O 1
ATOM 2241 N N . ASN B 1 105 ? -3.004 -20.594 9.586 1 89.38 105 ASN B N 1
ATOM 2242 C CA . ASN B 1 105 ? -2.418 -21.594 10.484 1 89.38 105 ASN B CA 1
ATOM 2243 C C . ASN B 1 105 ? -3.451 -22.125 11.469 1 89.38 105 ASN B C 1
ATOM 2245 O O . ASN B 1 105 ? -3.303 -23.25 11.977 1 89.38 105 ASN B O 1
ATOM 2249 N N . LEU B 1 106 ? -4.473 -21.406 11.719 1 88.81 106 LEU B N 1
ATOM 2250 C CA . LEU B 1 106 ? -5.457 -21.75 12.734 1 88.81 106 LEU B CA 1
ATOM 2251 C C . LEU B 1 106 ? -6.637 -22.5 12.117 1 88.81 106 LEU B C 1
ATOM 2253 O O . LEU B 1 106 ? -7.281 -23.312 12.781 1 88.81 106 LEU B O 1
ATOM 2257 N N . ILE B 1 107 ? -6.926 -22.141 10.898 1 82.62 107 ILE B N 1
ATOM 2258 C CA . ILE B 1 107 ? -8.086 -22.734 10.227 1 82.62 107 ILE B CA 1
ATOM 2259 C C . ILE B 1 107 ? -7.617 -23.719 9.156 1 82.62 107 ILE B C 1
ATOM 2261 O O . ILE B 1 107 ? -6.531 -23.562 8.594 1 82.62 107 ILE B O 1
ATOM 2265 N N . LYS B 1 108 ? -8.32 -24.719 8.945 1 76.62 108 LYS B N 1
ATOM 2266 C CA . LYS B 1 108 ? -7.984 -25.719 7.941 1 76.62 108 LYS B CA 1
ATOM 2267 C C . LYS B 1 108 ? -7.547 -25.078 6.633 1 76.62 108 LYS B C 1
ATOM 2269 O O . LYS B 1 108 ? -8.227 -24.188 6.113 1 76.62 108 LYS B O 1
ATOM 2274 N N . ASN B 1 109 ? -6.465 -25.422 6.207 1 69.81 109 ASN B N 1
ATOM 2275 C CA . ASN B 1 109 ? -5.793 -24.875 5.035 1 69.81 109 ASN B CA 1
ATOM 2276 C C . ASN B 1 109 ? -6.535 -25.234 3.748 1 69.81 109 ASN B C 1
ATOM 2278 O O . ASN B 1 109 ? -6.559 -26.391 3.344 1 69.81 109 ASN B O 1
ATOM 2282 N N . ASN B 1 110 ? -7.367 -24.203 3.299 1 81 110 ASN B N 1
ATOM 2283 C CA . ASN B 1 110 ? -7.926 -24.312 1.954 1 81 110 ASN B CA 1
ATOM 2284 C C . ASN B 1 110 ? -7.586 -23.078 1.115 1 81 110 ASN B C 1
ATOM 2286 O O . ASN B 1 110 ? -6.934 -22.156 1.599 1 81 110 ASN B O 1
ATOM 2290 N N . THR B 1 111 ? -7.996 -23.156 -0.056 1 79.81 111 THR B N 1
ATOM 2291 C CA . THR B 1 111 ? -7.617 -22.125 -1.021 1 79.81 111 THR B CA 1
ATOM 2292 C C . THR B 1 111 ? -8.172 -20.766 -0.611 1 79.81 111 THR B C 1
ATOM 2294 O O . THR B 1 111 ? -7.477 -19.75 -0.699 1 79.81 111 THR B O 1
ATOM 2297 N N . VAL B 1 112 ? -9.367 -20.766 -0.047 1 79.81 112 VAL B N 1
ATOM 2298 C CA . VAL B 1 112 ? -10.023 -19.531 0.348 1 79.81 112 VAL B CA 1
ATOM 2299 C C . VAL B 1 112 ? -9.344 -18.953 1.583 1 79.81 112 VAL B C 1
ATOM 2301 O O . VAL B 1 112 ? -9.07 -17.75 1.645 1 79.81 112 VAL B O 1
ATOM 2304 N N . VAL B 1 113 ? -8.992 -19.812 2.502 1 88.5 113 VAL B N 1
ATOM 2305 C CA . VAL B 1 113 ? -8.391 -19.391 3.766 1 88.5 113 VAL B CA 1
ATOM 2306 C C . VAL B 1 113 ? -7.02 -18.766 3.504 1 88.5 113 VAL B C 1
ATOM 2308 O O . VAL B 1 113 ? -6.633 -17.812 4.172 1 88.5 113 VAL B O 1
ATOM 2311 N N . ASN B 1 114 ? -6.402 -19.219 2.492 1 90.5 114 ASN B N 1
ATOM 2312 C CA . ASN B 1 114 ? -5.059 -18.75 2.18 1 90.5 114 ASN B CA 1
ATOM 2313 C C . ASN B 1 114 ? -5.086 -17.359 1.557 1 90.5 114 ASN B C 1
ATOM 2315 O O . ASN B 1 114 ? -4.059 -16.688 1.498 1 90.5 114 ASN B O 1
ATOM 2319 N N . THR B 1 115 ? -6.273 -16.875 1.177 1 91 115 THR B N 1
ATOM 2320 C CA . THR B 1 115 ? -6.383 -15.562 0.555 1 91 115 THR B CA 1
ATOM 2321 C C . THR B 1 115 ? -6.844 -14.523 1.569 1 91 115 THR B C 1
ATOM 2323 O O . THR B 1 115 ? -6.766 -13.32 1.312 1 91 115 THR B O 1
ATOM 2326 N N . ILE B 1 116 ? -7.234 -14.969 2.762 1 94.38 116 ILE B N 1
ATOM 2327 C CA . ILE B 1 116 ? -7.844 -14.102 3.764 1 94.38 116 ILE B CA 1
ATOM 2328 C C . ILE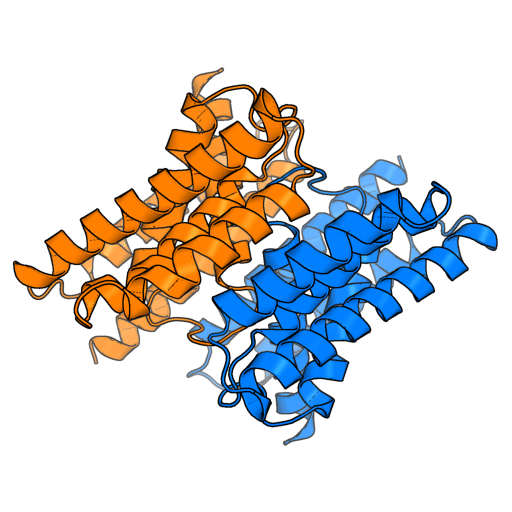 B 1 116 ? -6.832 -13.047 4.215 1 94.38 116 ILE B C 1
ATOM 2330 O O . ILE B 1 116 ? -7.145 -11.852 4.25 1 94.38 116 ILE B O 1
ATOM 2334 N N . PRO B 1 117 ? -5.594 -13.438 4.512 1 97.12 117 PRO B N 1
ATOM 2335 C CA . PRO B 1 117 ? -4.645 -12.422 4.98 1 97.12 117 PRO B CA 1
ATOM 2336 C C . PRO B 1 117 ? -4.414 -11.312 3.955 1 97.12 117 PRO B C 1
ATOM 2338 O O . PRO B 1 117 ? -4.379 -10.133 4.312 1 97.12 117 PRO B O 1
ATOM 2341 N N . THR B 1 118 ? -4.336 -11.672 2.689 1 96.81 118 THR B N 1
ATOM 2342 C CA . THR B 1 118 ? -4.109 -10.695 1.624 1 96.81 118 THR B CA 1
ATOM 2343 C C . THR B 1 118 ? -5.285 -9.734 1.51 1 96.81 118 THR B C 1
ATOM 2345 O O . THR B 1 118 ? -5.098 -8.523 1.442 1 96.81 118 THR B O 1
ATOM 2348 N N . ALA B 1 119 ? -6.484 -10.273 1.532 1 96.94 119 ALA B N 1
ATOM 2349 C CA . ALA B 1 119 ? -7.688 -9.469 1.367 1 96.94 119 ALA B CA 1
ATOM 2350 C C . ALA B 1 119 ? -7.887 -8.531 2.559 1 96.94 119 ALA B C 1
ATOM 2352 O O . ALA B 1 119 ? -8.141 -7.34 2.383 1 96.94 119 ALA B O 1
ATOM 2353 N N . VAL B 1 120 ? -7.777 -9.047 3.764 1 98.12 120 VAL B N 1
ATOM 2354 C CA . VAL B 1 120 ? -7.98 -8.258 4.969 1 98.12 120 VAL B CA 1
ATOM 2355 C C . VAL B 1 120 ? -6.898 -7.18 5.07 1 98.12 120 VAL B C 1
ATOM 2357 O O . VAL B 1 120 ? -7.184 -6.035 5.426 1 98.12 120 VAL B O 1
ATOM 2360 N N . TYR B 1 121 ? -5.68 -7.605 4.719 1 98.69 121 TYR B N 1
ATOM 2361 C CA . TYR B 1 121 ? -4.578 -6.648 4.77 1 98.69 121 TYR B CA 1
ATOM 2362 C C . TYR B 1 121 ? -4.762 -5.555 3.723 1 98.69 121 TYR B C 1
ATOM 2364 O O . TYR B 1 121 ? -4.449 -4.387 3.977 1 98.69 121 TYR B O 1
ATOM 2372 N N . CYS B 1 122 ? -5.254 -5.852 2.586 1 98.12 122 CYS B N 1
ATOM 2373 C CA . CYS B 1 122 ? -5.609 -4.863 1.577 1 98.12 122 CYS B CA 1
ATOM 2374 C C . CYS B 1 122 ? -6.641 -3.879 2.117 1 98.12 122 CYS B C 1
ATOM 2376 O O . CYS B 1 122 ? -6.492 -2.666 1.955 1 98.12 122 CYS B O 1
ATOM 2378 N N . GLY B 1 123 ? -7.645 -4.41 2.77 1 98.5 123 GLY B N 1
ATOM 2379 C CA . GLY B 1 123 ? -8.648 -3.568 3.398 1 98.5 123 GLY B CA 1
ATOM 2380 C C . GLY B 1 123 ? -8.086 -2.674 4.484 1 98.5 123 GLY B C 1
ATOM 2381 O O . GLY B 1 123 ? -8.531 -1.535 4.652 1 98.5 123 GLY B O 1
ATOM 2382 N N . ALA B 1 124 ? -7.125 -3.195 5.211 1 98.75 124 ALA B N 1
ATOM 2383 C CA . ALA B 1 124 ? -6.516 -2.416 6.285 1 98.75 124 ALA B CA 1
ATOM 2384 C C . ALA B 1 124 ? -5.918 -1.118 5.746 1 98.75 124 ALA B C 1
ATOM 2386 O O . ALA B 1 124 ? -5.945 -0.087 6.422 1 98.75 124 ALA B O 1
ATOM 2387 N N . PHE B 1 125 ? -5.43 -1.149 4.492 1 98.5 125 PHE B N 1
ATOM 2388 C CA . PHE B 1 125 ? -4.844 0.046 3.898 1 98.5 125 PHE B CA 1
ATOM 2389 C C . PHE B 1 125 ? -5.926 1.063 3.551 1 98.5 125 PHE B C 1
ATOM 2391 O O . PHE B 1 125 ? -5.684 2.271 3.598 1 98.5 125 PHE B O 1
ATOM 2398 N N . VAL B 1 126 ? -7.078 0.636 3.262 1 97.56 126 VAL B N 1
ATOM 2399 C CA . VAL B 1 126 ? -8.211 1.534 3.082 1 97.56 126 VAL B CA 1
ATOM 2400 C C . VAL B 1 126 ? -8.578 2.18 4.418 1 97.56 126 VAL B C 1
ATOM 2402 O O . VAL B 1 126 ? -8.766 3.395 4.496 1 97.56 126 VAL B O 1
ATOM 2405 N N . GLY B 1 127 ? -8.625 1.329 5.441 1 97.62 127 GLY B N 1
ATOM 2406 C CA . GLY B 1 127 ? -9.047 1.756 6.77 1 97.62 127 GLY B CA 1
ATOM 2407 C C . GLY B 1 127 ? -8.078 2.721 7.422 1 97.62 127 GLY B C 1
ATOM 2408 O O . GLY B 1 127 ? -8.422 3.391 8.398 1 97.62 127 GLY B O 1
ATOM 2409 N N . MET B 1 128 ? -6.852 2.816 6.898 1 96.12 128 MET B N 1
ATOM 2410 C CA . MET B 1 128 ? -5.855 3.719 7.469 1 96.12 128 MET B CA 1
ATOM 2411 C C . MET B 1 128 ? -6.086 5.152 6.996 1 96.12 128 MET B C 1
ATOM 2413 O O . MET B 1 128 ? -5.332 6.055 7.359 1 96.12 128 MET B O 1
ATOM 2417 N N . THR B 1 129 ? -7.145 5.363 6.227 1 96.19 129 THR B N 1
ATOM 2418 C CA . THR B 1 129 ? -7.484 6.703 5.762 1 96.19 129 THR B CA 1
ATOM 2419 C C . THR B 1 129 ? -7.891 7.598 6.93 1 96.19 129 THR B C 1
ATOM 2421 O O . THR B 1 129 ? -8.68 7.188 7.789 1 96.19 129 THR B O 1
ATOM 2424 N N . ASN B 1 130 ? -7.289 8.797 6.973 1 94.19 130 ASN B N 1
ATOM 2425 C CA . ASN B 1 130 ? -7.578 9.734 8.055 1 94.19 130 ASN B CA 1
ATOM 2426 C C . ASN B 1 130 ? -9.023 10.211 8 1 94.19 130 ASN B C 1
ATOM 2428 O O . ASN B 1 130 ? -9.633 10.266 6.93 1 94.19 130 ASN B O 1
ATOM 2432 N N . VAL B 1 131 ? -9.492 10.656 9.172 1 90.81 131 VAL B N 1
ATOM 2433 C CA . VAL B 1 131 ? -10.867 11.109 9.328 1 90.81 131 VAL B CA 1
ATOM 2434 C C . VAL B 1 131 ? -11.094 12.367 8.5 1 90.81 131 VAL B C 1
ATOM 2436 O O . VAL B 1 131 ? -12.211 12.625 8.047 1 90.81 131 VAL B O 1
ATOM 2439 N N . SER B 1 132 ? -10.031 13.117 8.227 1 90.25 132 SER B N 1
ATOM 2440 C CA . SER B 1 132 ? -10.141 14.328 7.418 1 90.25 132 SER B CA 1
ATOM 2441 C C . SER B 1 132 ? -10.523 14 5.98 1 90.25 132 SER B C 1
ATOM 2443 O O . SER B 1 132 ? -11.18 14.805 5.309 1 90.25 132 SER B O 1
ATOM 2445 N N . VAL B 1 133 ? -10.156 12.859 5.477 1 87.31 133 VAL B N 1
ATOM 2446 C CA . VAL B 1 133 ? -10.461 12.414 4.121 1 87.31 133 VAL B CA 1
ATOM 2447 C C . VAL B 1 133 ? -11.727 11.562 4.129 1 87.31 133 VAL B C 1
ATOM 2449 O O . VAL B 1 133 ? -12.578 11.695 3.244 1 87.31 133 VAL B O 1
ATOM 2452 N N . ALA B 1 134 ? -11.805 10.688 5.125 1 88.56 134 ALA B N 1
ATOM 2453 C CA . ALA B 1 134 ? -12.945 9.789 5.293 1 88.56 134 ALA B CA 1
ATOM 2454 C C . ALA B 1 134 ? -13.641 10.023 6.629 1 88.56 134 ALA B C 1
ATOM 2456 O O . ALA B 1 134 ? -13.43 9.273 7.586 1 88.56 134 ALA B O 1
ATOM 2457 N N . PRO B 1 135 ? -14.523 10.977 6.605 1 84.12 135 PRO B N 1
ATOM 2458 C CA . PRO B 1 135 ? -15.109 11.398 7.879 1 84.12 135 PRO B CA 1
ATOM 2459 C C . PRO B 1 135 ? -16.094 10.367 8.445 1 84.12 135 PRO B C 1
ATOM 2461 O O . PRO B 1 135 ? -16.375 10.383 9.648 1 84.12 135 PRO B O 1
ATOM 2464 N N . ASP B 1 136 ? -16.609 9.398 7.578 1 83.56 136 ASP B N 1
ATOM 2465 C CA . ASP B 1 136 ? -17.609 8.477 8.102 1 83.56 136 ASP B CA 1
ATOM 2466 C C . ASP B 1 136 ? -17.391 7.062 7.559 1 83.56 136 ASP B C 1
ATOM 2468 O O . ASP B 1 136 ? -16.547 6.852 6.684 1 83.56 136 ASP B O 1
ATOM 2472 N N . TYR B 1 137 ? -18.203 6.164 8.195 1 86.5 137 TYR B N 1
ATOM 2473 C CA . TYR B 1 137 ? -18.078 4.742 7.891 1 86.5 137 TYR B CA 1
ATOM 2474 C C . TYR B 1 137 ? -18.609 4.434 6.496 1 86.5 137 TYR B C 1
ATOM 2476 O O . TYR B 1 137 ? -18.203 3.451 5.875 1 86.5 137 TYR B O 1
ATOM 2484 N N . VAL B 1 138 ? -19.5 5.273 5.977 1 86.44 138 VAL B N 1
ATOM 2485 C CA . VAL B 1 138 ? -20.062 5.051 4.648 1 86.44 138 VAL B CA 1
ATOM 2486 C C . VAL B 1 138 ? -18.969 5.195 3.592 1 86.44 138 VAL B C 1
ATOM 2488 O O . VAL B 1 138 ? -18.875 4.383 2.666 1 86.44 138 VAL B O 1
ATOM 2491 N N . PHE B 1 139 ? -18.188 6.215 3.721 1 90.75 139 PHE B N 1
ATOM 2492 C CA . PHE B 1 139 ? -17.062 6.414 2.803 1 90.75 139 PHE B CA 1
ATOM 2493 C C . PHE B 1 139 ? -16.125 5.215 2.826 1 90.75 139 PHE B C 1
ATOM 2495 O O . PHE B 1 139 ? -15.719 4.727 1.773 1 90.75 139 PHE B O 1
ATOM 2502 N N 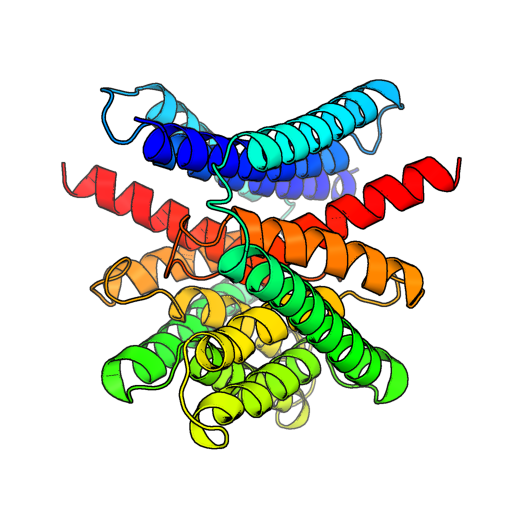. ILE B 1 140 ? -15.766 4.734 4.047 1 93.31 140 ILE B N 1
ATOM 2503 C CA . ILE B 1 140 ? -14.852 3.607 4.211 1 93.31 140 ILE B CA 1
ATOM 2504 C C . ILE B 1 140 ? -15.461 2.355 3.58 1 93.31 140 ILE B C 1
ATOM 2506 O O . ILE B 1 140 ? -14.758 1.582 2.922 1 93.31 140 ILE B O 1
ATOM 2510 N N . ALA B 1 141 ? -16.75 2.182 3.799 1 91.38 141 ALA B N 1
ATOM 2511 C CA . ALA B 1 141 ? -17.453 1.042 3.215 1 91.38 141 ALA B CA 1
ATOM 2512 C C . ALA B 1 141 ? -17.406 1.097 1.69 1 91.38 141 ALA B C 1
ATOM 2514 O O . ALA B 1 141 ? -17.094 0.101 1.035 1 91.38 141 ALA B O 1
ATOM 2515 N N . LEU B 1 142 ? -17.688 2.27 1.156 1 90.62 142 LEU B N 1
ATOM 2516 C CA . LEU B 1 142 ? -17.672 2.449 -0.291 1 90.62 142 LEU B CA 1
ATOM 2517 C C . LEU B 1 142 ? -16.281 2.211 -0.852 1 90.62 142 LEU B C 1
ATOM 2519 O O . LEU B 1 142 ? -16.109 1.486 -1.835 1 90.62 142 LEU B O 1
ATOM 2523 N N . ALA B 1 143 ? -15.289 2.832 -0.286 1 94.81 143 ALA B N 1
ATOM 2524 C CA . ALA B 1 143 ? -13.898 2.672 -0.711 1 94.81 143 ALA B CA 1
ATOM 2525 C C . ALA B 1 143 ? -13.477 1.206 -0.661 1 94.81 143 ALA B C 1
ATOM 2527 O O . ALA B 1 143 ? -12.758 0.73 -1.544 1 94.81 143 ALA B O 1
ATOM 2528 N N . SER B 1 144 ? -13.906 0.448 0.418 1 95.44 144 SER B N 1
ATOM 2529 C CA . SER B 1 144 ? -13.508 -0.946 0.575 1 95.44 144 SER B CA 1
ATOM 2530 C C . SER B 1 144 ? -14.156 -1.832 -0.479 1 95.44 144 SER B C 1
ATOM 2532 O O . SER B 1 144 ? -13.57 -2.818 -0.925 1 95.44 144 SER B O 1
ATOM 2534 N N . VAL B 1 145 ? -15.359 -1.476 -0.881 1 90.25 145 VAL B N 1
ATOM 2535 C CA . VAL B 1 145 ? -16.016 -2.225 -1.944 1 90.25 145 VAL B CA 1
ATOM 2536 C C . VAL B 1 145 ? -15.266 -2.035 -3.258 1 90.25 145 VAL B C 1
ATOM 2538 O O . VAL B 1 145 ? -14.961 -3.008 -3.951 1 90.25 145 VAL B O 1
ATOM 2541 N N . PHE B 1 146 ? -14.922 -0.825 -3.598 1 90 146 PHE B N 1
ATOM 2542 C CA . PHE B 1 146 ? -14.148 -0.553 -4.801 1 90 146 PHE B CA 1
ATOM 2543 C C . PHE B 1 146 ? -12.797 -1.26 -4.746 1 90 146 PHE B C 1
ATOM 2545 O O . PHE B 1 146 ? -12.359 -1.855 -5.734 1 90 146 PHE B O 1
ATOM 2552 N N . THR B 1 147 ? -12.141 -1.155 -3.605 1 94.88 147 THR B N 1
ATOM 2553 C CA . THR B 1 147 ? -10.844 -1.798 -3.432 1 94.88 147 THR B CA 1
ATOM 2554 C C . THR B 1 147 ? -10.953 -3.309 -3.611 1 94.88 147 THR B C 1
ATOM 2556 O O . THR B 1 147 ? -10.117 -3.928 -4.266 1 94.88 147 THR B O 1
ATOM 2559 N N . GLY B 1 148 ? -12.031 -3.922 -2.969 1 92.88 148 GLY B N 1
ATOM 2560 C CA . GLY B 1 148 ? -12.266 -5.348 -3.127 1 92.88 148 GLY B CA 1
ATOM 2561 C C . GLY B 1 148 ? -12.461 -5.762 -4.574 1 92.88 148 GLY B C 1
ATOM 2562 O O . GLY B 1 148 ? -11.906 -6.77 -5.016 1 92.88 148 GLY B O 1
ATOM 2563 N N . LEU B 1 149 ? -13.172 -4.98 -5.262 1 87.19 149 LEU B N 1
ATOM 2564 C CA . LEU B 1 149 ? -13.398 -5.258 -6.676 1 87.19 149 LEU B CA 1
ATOM 2565 C C . LEU B 1 149 ? -12.102 -5.148 -7.469 1 87.19 149 LEU B C 1
ATOM 2567 O O . LEU B 1 149 ? -11.836 -5.965 -8.352 1 87.19 149 LEU B O 1
ATOM 2571 N N . LEU B 1 150 ? -11.305 -4.203 -7.164 1 86.38 150 LEU B N 1
ATOM 2572 C CA . LEU B 1 150 ? -10.008 -4.043 -7.812 1 86.38 150 LEU B CA 1
ATOM 2573 C C . LEU B 1 150 ? -9.094 -5.227 -7.496 1 86.38 150 LEU B C 1
ATOM 2575 O O . LEU B 1 150 ? -8.344 -5.688 -8.367 1 86.38 150 LEU B O 1
ATOM 2579 N N . LEU B 1 151 ? -9.148 -5.676 -6.234 1 91.31 151 LEU B N 1
ATOM 2580 C CA . LEU B 1 151 ? -8.328 -6.816 -5.836 1 91.31 151 LEU B CA 1
ATOM 2581 C C . LEU B 1 151 ? -8.719 -8.062 -6.621 1 91.31 151 LEU B C 1
ATOM 2583 O O . LEU B 1 151 ? -7.848 -8.781 -7.129 1 91.31 151 LEU B O 1
ATOM 2587 N N . VAL B 1 152 ? -10.023 -8.305 -6.734 1 87.19 152 VAL B N 1
ATOM 2588 C CA . VAL B 1 152 ? -10.523 -9.445 -7.492 1 87.19 152 VAL B CA 1
ATOM 2589 C C . VAL B 1 152 ? -10.109 -9.312 -8.953 1 87.19 152 VAL B C 1
ATOM 2591 O O . VAL B 1 152 ? -9.648 -10.281 -9.562 1 87.19 152 VAL B O 1
ATOM 2594 N N . GLY B 1 153 ? -10.203 -8.164 -9.484 1 81.19 153 GLY B N 1
ATOM 2595 C CA . GLY B 1 153 ? -9.906 -7.922 -10.891 1 81.19 153 GLY B CA 1
ATOM 2596 C C . GLY B 1 153 ? -8.43 -7.98 -11.211 1 81.19 153 GLY B C 1
ATOM 2597 O O . GLY B 1 153 ? -8.039 -8.234 -12.352 1 81.19 153 GLY B O 1
ATOM 2598 N N . SER B 1 154 ? -7.555 -7.75 -10.195 1 79.94 154 SER B N 1
ATOM 2599 C CA . SER B 1 154 ? -6.117 -7.691 -10.43 1 79.94 154 SER B CA 1
ATOM 2600 C C . SER B 1 154 ? -5.414 -8.914 -9.836 1 79.94 154 SER B C 1
ATOM 2602 O O . SER B 1 154 ? -4.211 -8.875 -9.578 1 79.94 154 SER B O 1
ATOM 2604 N N . LYS B 1 155 ? -6.117 -9.945 -9.484 1 79.81 155 LYS B N 1
ATOM 2605 C CA . LYS B 1 155 ? -5.566 -11.109 -8.789 1 79.81 155 LYS B CA 1
ATOM 2606 C C . LYS B 1 155 ? -4.402 -11.711 -9.578 1 79.81 155 LYS B C 1
ATOM 2608 O O . LYS B 1 155 ? -3.408 -12.141 -8.984 1 79.81 155 LYS B O 1
ATOM 2613 N N . ASP B 1 156 ? -4.426 -11.719 -10.852 1 78 156 ASP B N 1
ATOM 2614 C CA . ASP B 1 156 ? -3.412 -12.375 -11.68 1 78 156 ASP B CA 1
ATOM 2615 C C . ASP B 1 156 ? -2.393 -11.359 -12.195 1 78 156 ASP B C 1
ATOM 2617 O O . ASP B 1 156 ? -1.429 -11.734 -12.867 1 78 156 ASP B O 1
ATOM 2621 N N . SER B 1 157 ? -2.664 -10.078 -11.859 1 74.12 157 SER B N 1
ATOM 2622 C CA . SER B 1 157 ? -1.748 -9.023 -12.289 1 74.12 157 SER B CA 1
ATOM 2623 C C . SER B 1 157 ? -0.854 -8.57 -11.141 1 74.12 157 SER B C 1
ATOM 2625 O O . SER B 1 157 ? -1.324 -8.383 -10.016 1 74.12 157 SER B O 1
ATOM 2627 N N . PHE B 1 158 ? 0.49 -8.484 -11.469 1 81.56 158 PHE B N 1
ATOM 2628 C CA . PHE B 1 158 ? 1.471 -7.957 -10.531 1 81.56 158 PHE B CA 1
ATOM 2629 C C . PHE B 1 158 ? 1.519 -8.805 -9.266 1 81.56 158 PHE B C 1
ATOM 2631 O O . PHE B 1 158 ? 1.58 -8.266 -8.156 1 81.56 158 PHE B O 1
ATOM 2638 N N . HIS B 1 159 ? 1.22 -10.086 -9.531 1 83.5 159 HIS B N 1
ATOM 2639 C CA . HIS B 1 159 ? 1.324 -10.984 -8.391 1 83.5 159 HIS B CA 1
ATOM 2640 C C . HIS B 1 159 ? 2.732 -10.969 -7.801 1 83.5 159 HIS B C 1
ATOM 2642 O O . HIS B 1 159 ? 3.717 -11.031 -8.539 1 83.5 159 HIS B O 1
ATOM 2648 N N . GLY B 1 160 ? 2.836 -10.719 -6.535 1 88.81 160 GLY B N 1
ATOM 2649 C CA . GLY B 1 160 ? 4.133 -10.75 -5.879 1 88.81 160 GLY B CA 1
ATOM 2650 C C . GLY B 1 160 ? 4.836 -9.406 -5.879 1 88.81 160 GLY B C 1
ATOM 2651 O O . GLY B 1 160 ? 5.914 -9.266 -5.297 1 88.81 160 GLY B O 1
ATOM 2652 N N . VAL B 1 161 ? 4.305 -8.422 -6.586 1 92.25 161 VAL B N 1
ATOM 2653 C CA . VAL B 1 161 ? 4.914 -7.098 -6.613 1 92.25 161 VAL B CA 1
ATOM 2654 C C . VAL B 1 161 ? 4.586 -6.352 -5.324 1 92.25 161 VAL B C 1
ATOM 2656 O O . VAL B 1 161 ? 3.418 -6.242 -4.941 1 92.25 161 VAL B O 1
ATOM 2659 N N . GLY B 1 162 ? 5.609 -5.875 -4.719 1 93.75 162 GLY B N 1
ATOM 2660 C CA . GLY B 1 162 ? 5.414 -5.117 -3.494 1 93.75 162 GLY B CA 1
ATOM 2661 C C . GLY B 1 162 ? 4.645 -3.828 -3.709 1 93.75 162 GLY B C 1
ATOM 2662 O O . GLY B 1 162 ? 4.883 -3.113 -4.684 1 93.75 162 GLY B O 1
ATOM 2663 N N . GLY B 1 163 ? 3.783 -3.555 -2.758 1 94.94 163 GLY B N 1
ATOM 2664 C CA . GLY B 1 163 ? 3.014 -2.322 -2.814 1 94.94 163 GLY B CA 1
ATOM 2665 C C . GLY B 1 163 ? 1.722 -2.459 -3.596 1 94.94 163 GLY B C 1
ATOM 2666 O O . GLY B 1 163 ? 0.912 -1.531 -3.637 1 94.94 163 GLY B O 1
ATOM 2667 N N . LYS B 1 164 ? 1.465 -3.594 -4.195 1 92.12 164 LYS B N 1
ATOM 2668 C CA . LYS B 1 164 ? 0.276 -3.795 -5.02 1 92.12 164 LYS B CA 1
ATOM 2669 C C . LYS B 1 164 ? -0.998 -3.566 -4.211 1 92.12 164 LYS B C 1
ATOM 2671 O O . LYS B 1 164 ? -1.9 -2.854 -4.652 1 92.12 164 LYS B O 1
ATOM 2676 N N . LEU B 1 165 ? -1.104 -4.172 -3.035 1 96 165 LEU B N 1
ATOM 2677 C CA . LEU B 1 165 ? -2.301 -4.051 -2.209 1 96 165 LEU B CA 1
ATOM 2678 C C . LEU B 1 165 ? -2.568 -2.596 -1.85 1 96 165 LEU B C 1
ATOM 2680 O O . LEU B 1 165 ? -3.715 -2.145 -1.879 1 96 165 LEU B O 1
ATOM 2684 N N . GLY B 1 166 ? -1.498 -1.877 -1.521 1 95.62 166 GLY B N 1
ATOM 2685 C CA . GLY B 1 166 ? -1.644 -0.461 -1.22 1 95.62 166 GLY B CA 1
ATOM 2686 C C . GLY B 1 166 ? -2.139 0.353 -2.4 1 95.62 166 GLY B C 1
ATOM 2687 O O . GLY B 1 166 ? -2.961 1.257 -2.236 1 95.62 166 GLY B O 1
ATOM 2688 N N . THR B 1 167 ? -1.613 0.039 -3.551 1 91.69 167 THR B N 1
ATOM 2689 C CA . THR B 1 167 ? -2.037 0.729 -4.766 1 91.69 167 THR B CA 1
ATOM 2690 C C . THR B 1 167 ? -3.525 0.504 -5.023 1 91.69 167 THR B C 1
ATOM 2692 O O . THR B 1 167 ? -4.242 1.434 -5.395 1 91.69 167 THR B O 1
ATOM 2695 N N . LEU B 1 168 ? -3.959 -0.681 -4.797 1 92.25 16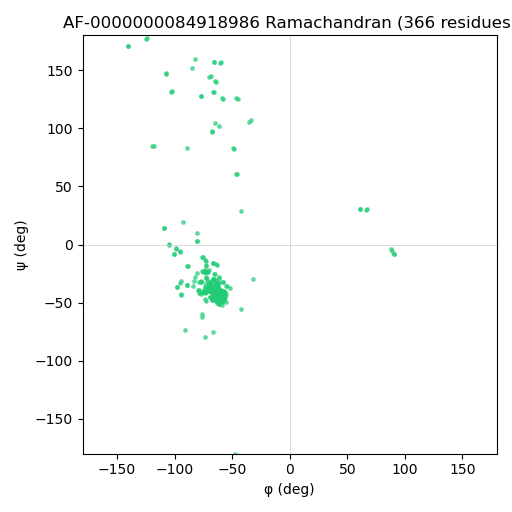8 LEU B N 1
ATOM 2696 C CA . LEU B 1 168 ? -5.375 -0.994 -4.977 1 92.25 168 LEU B CA 1
ATOM 2697 C C . LEU B 1 168 ? -6.227 -0.25 -3.955 1 92.25 168 LEU B C 1
ATOM 2699 O O . LEU B 1 168 ? -7.285 0.284 -4.297 1 92.25 168 LEU B O 1
ATOM 2703 N N . ALA B 1 169 ? -5.797 -0.236 -2.734 1 96.62 169 ALA B N 1
ATOM 2704 C CA . ALA B 1 169 ? -6.5 0.501 -1.688 1 96.62 169 ALA B CA 1
ATOM 2705 C C . ALA B 1 169 ? -6.57 1.989 -2.018 1 96.62 169 ALA B C 1
ATOM 2707 O O . ALA B 1 169 ? -7.617 2.619 -1.86 1 96.62 169 ALA B O 1
ATOM 2708 N N . PHE B 1 170 ? -5.438 2.533 -2.426 1 93.62 170 PHE B N 1
ATOM 2709 C CA . PHE B 1 170 ? -5.398 3.934 -2.83 1 93.62 170 PHE B CA 1
ATOM 2710 C C . PHE B 1 170 ? -6.402 4.203 -3.945 1 93.62 170 PHE B C 1
ATOM 2712 O O . PHE B 1 170 ? -7.145 5.188 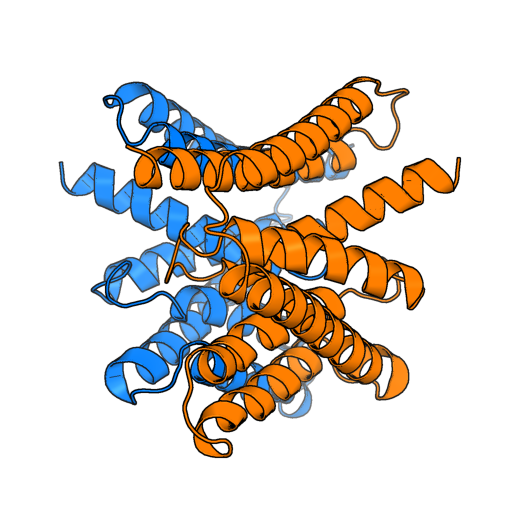-3.891 1 93.62 170 PHE B O 1
ATOM 2719 N N . GLY B 1 171 ? -6.414 3.324 -4.914 1 88.12 171 GLY B N 1
ATOM 2720 C CA . GLY B 1 171 ? -7.383 3.439 -5.992 1 88.12 171 GLY B CA 1
ATOM 2721 C C . GLY B 1 171 ? -8.82 3.426 -5.512 1 88.12 171 GLY B C 1
ATOM 2722 O O . GLY B 1 171 ? -9.648 4.215 -5.98 1 88.12 171 GLY B O 1
ATOM 2723 N N . GLY B 1 172 ? -9.133 2.52 -4.613 1 89.75 172 GLY B N 1
ATOM 2724 C CA . GLY B 1 172 ? -10.477 2.453 -4.055 1 89.75 172 GLY B CA 1
ATOM 2725 C C . GLY B 1 172 ? -10.875 3.717 -3.314 1 89.75 172 GLY B C 1
ATOM 2726 O O . GLY B 1 172 ? -12 4.191 -3.455 1 89.75 172 GLY B O 1
ATOM 2727 N N . VAL B 1 173 ? -9.984 4.289 -2.518 1 92.38 173 VAL B N 1
ATOM 2728 C CA . VAL B 1 173 ? -10.273 5.496 -1.752 1 92.38 173 VAL B CA 1
ATOM 2729 C C . VAL B 1 173 ? -10.492 6.672 -2.703 1 92.38 173 VAL B C 1
ATOM 2731 O O . VAL B 1 173 ? -11.422 7.461 -2.516 1 92.38 173 VAL B O 1
ATOM 2734 N N . VAL B 1 174 ? -9.656 6.734 -3.705 1 86.06 174 VAL B N 1
ATOM 2735 C CA . VAL B 1 174 ? -9.773 7.82 -4.672 1 86.06 174 VAL B CA 1
ATOM 2736 C C . VAL B 1 174 ? -11.109 7.711 -5.414 1 86.06 174 VAL B C 1
ATOM 2738 O O . VAL B 1 174 ? -11.797 8.711 -5.621 1 86.06 174 VAL B O 1
ATOM 2741 N N . LEU B 1 175 ? -11.492 6.527 -5.727 1 84.25 175 LEU B N 1
ATOM 2742 C CA . LEU B 1 175 ? -12.766 6.312 -6.398 1 84.25 175 LEU B CA 1
ATOM 2743 C C . LEU B 1 175 ? -13.93 6.695 -5.492 1 84.25 175 LEU B C 1
ATOM 2745 O O . LEU B 1 175 ? -14.898 7.309 -5.941 1 84.25 175 LEU B O 1
ATOM 2749 N N . ALA B 1 176 ? -13.844 6.254 -4.277 1 87.56 176 ALA B N 1
ATOM 2750 C CA . ALA B 1 176 ? -14.883 6.621 -3.314 1 87.56 176 ALA B CA 1
ATOM 2751 C C . ALA B 1 176 ? -14.984 8.133 -3.168 1 87.56 176 ALA B C 1
ATOM 2753 O O . ALA B 1 176 ? -16.078 8.68 -3.057 1 87.56 176 ALA B O 1
ATOM 2754 N N . PHE B 1 177 ? -13.828 8.797 -3.104 1 83.38 177 PHE B N 1
ATOM 2755 C CA . PHE B 1 177 ? -13.812 10.258 -3.029 1 83.38 177 PHE B CA 1
ATOM 2756 C C . PHE B 1 177 ? -14.523 10.867 -4.227 1 83.38 177 PHE B C 1
ATOM 2758 O O . PHE B 1 177 ? -15.312 11.805 -4.07 1 83.38 177 PHE B O 1
ATOM 2765 N N . PHE B 1 178 ? -14.273 10.32 -5.316 1 77.38 178 PHE B N 1
ATOM 2766 C CA . PHE B 1 178 ? -14.875 10.82 -6.547 1 77.38 178 PHE B CA 1
ATOM 2767 C C . PHE B 1 178 ? -16.391 10.648 -6.516 1 77.38 178 PHE B C 1
ATOM 2769 O O . PHE B 1 178 ? -17.141 11.578 -6.852 1 77.38 178 PHE B O 1
ATOM 2776 N N . ILE B 1 179 ? -16.844 9.523 -6.121 1 75.81 179 ILE B N 1
ATOM 2777 C CA . ILE B 1 179 ? -18.266 9.219 -6.062 1 75.81 179 ILE B CA 1
ATOM 2778 C C . ILE B 1 179 ? -18.953 10.141 -5.059 1 75.81 179 ILE B C 1
ATOM 2780 O O . ILE B 1 179 ? -20.016 10.695 -5.344 1 75.81 179 ILE B O 1
ATOM 2784 N N . THR B 1 180 ? -18.391 10.258 -3.906 1 80.69 180 THR B N 1
ATOM 2785 C CA . THR B 1 180 ? -18.969 11.117 -2.881 1 80.69 180 THR B CA 1
ATOM 2786 C C . THR B 1 180 ? -18.984 12.57 -3.336 1 80.69 180 THR B C 1
ATOM 2788 O O . THR B 1 180 ? -19.906 13.32 -3.02 1 80.69 180 THR B O 1
ATOM 2791 N N . PHE B 1 181 ? -18 12.961 -4.082 1 78.38 181 PHE B N 1
ATOM 2792 C CA . PHE B 1 181 ? -17.938 14.312 -4.625 1 78.38 181 PHE B CA 1
ATOM 2793 C C . PHE B 1 181 ? -19.047 14.547 -5.637 1 78.38 181 PHE B C 1
ATOM 2795 O O . PHE B 1 181 ? -19.688 15.602 -5.645 1 78.38 181 PHE B O 1
ATOM 2802 N N . LEU B 1 182 ? -19.359 13.531 -6.395 1 71.06 182 LEU B N 1
ATOM 2803 C CA . LEU B 1 182 ? -20.406 13.609 -7.406 1 71.06 182 LEU B CA 1
ATOM 2804 C C . LEU B 1 182 ? -21.781 13.656 -6.754 1 71.06 182 LEU B C 1
ATOM 2806 O O . LEU B 1 182 ? -22.672 14.367 -7.23 1 71.06 182 LEU B O 1
ATOM 2810 N N . LEU B 1 183 ? -21.938 12.93 -5.723 1 76.31 183 LEU B N 1
ATOM 2811 C CA . LEU B 1 183 ? -23.234 12.867 -5.047 1 76.31 183 LEU B CA 1
ATOM 2812 C C . LEU B 1 183 ? -23.469 14.117 -4.203 1 76.31 183 LEU B C 1
ATOM 2814 O O . LEU B 1 183 ? -24.609 14.453 -3.9 1 76.31 183 LEU B O 1
ATOM 2818 N N . SER B 1 184 ? -22.516 14.711 -3.662 1 68.62 184 SER B N 1
ATOM 2819 C CA . SER B 1 184 ? -22.641 15.906 -2.836 1 68.62 184 SER B CA 1
ATOM 2820 C C . SER B 1 184 ? -22.953 17.125 -3.688 1 68.62 184 SER B C 1
ATOM 2822 O O . SER B 1 184 ? -23.359 18.172 -3.164 1 68.62 184 SER B O 1
ATOM 2824 N N . LYS B 1 185 ? -22.828 17.156 -4.945 1 57.84 185 LYS B N 1
ATOM 2825 C CA . LYS B 1 185 ? -23.281 18.234 -5.82 1 57.84 185 LYS B CA 1
ATOM 2826 C C . LYS B 1 185 ? -24.703 17.984 -6.312 1 57.84 185 LYS B C 1
ATOM 2828 O O . LYS B 1 185 ? -25.5 18.922 -6.426 1 57.84 185 LYS B O 1
#

Nearest PDB structures (foldseek):
  8j80-assembly1_A  TM=2.387E-01  e=1.219E+00  Homo sapiens
  4tvq-assembly1_B  TM=2.293E-01  e=7.186E+00  Homo sapiens
  2cmr-assembly1_A  TM=1.904E-01  e=9.442E+00  Human immunodeficiency virus 1
  8j80-assembly1_A  TM=2.633E-01  e=1.458E+00  Homo sapiens